Protein AF-A0A7J0GCX0-F1 (afdb_monomer)

Foldseek 3Di:
DDPPPDDQWDWDADPPRFIWIWGDAQQWIWIATLQQSFTAFTAANVRDTFKDFDPPFDPDPQDAGRIGWGKQPQEDAPPDDADHSHRSSRDGWDFDPPDPDDPDDAPAPGKTKTWDWDDPVNCVVPVFTKIKIWMWTQHNNSDTDIDIDMGGDDPVPDDDHGAIDTPHGTDDPDLQPDKDQDPDDDDPHPPDDPDPDDDDDDDGTDGDDDDPDDPDDDDDD

Organism: NCBI:txid165716

Sequence (221 aa):
MSNSERVHVELCKGASGLDKVVLRDRGSSAEVYLYGGHVTSWKNEHGEELLFVSSKAIFKPPKAIRGGIPICFPQFSNHGPLEPHGFARNRFWSIDIDPPPFPTQSSSKAFIDLILKPSEEDLKIWPHSFEFRLRVTLGPGGDLMLTSRIRNTNTDGKVFTFTFAYHTYFSVSDIRLIVMVCPLIFLNYEVNFLFPSLSKCHQGYVGFRNGLDDLGKDSSR

Solvent-accessible surface area (backbone atoms only — not comparable to full-atom values): 13402 Å² total; per-residue (Å²): 132,85,80,73,78,79,75,21,60,44,81,46,72,46,65,85,69,40,53,25,37,40,31,34,40,89,63,12,37,34,34,35,28,32,58,16,64,21,35,53,41,38,22,36,62,86,65,51,66,48,32,30,53,50,94,84,44,50,65,47,85,73,51,55,59,49,42,7,32,35,37,20,26,58,27,44,55,72,82,54,94,55,62,68,24,33,51,47,28,51,34,73,34,42,75,44,90,80,66,76,84,64,96,67,83,68,89,56,76,13,56,49,44,33,34,38,63,67,49,78,70,44,40,74,79,47,80,61,47,42,38,41,36,38,36,45,34,44,34,83,87,46,48,78,46,78,51,78,47,77,42,85,58,40,90,85,68,66,84,84,88,72,40,72,43,76,59,65,30,68,45,70,96,53,68,70,76,46,73,58,82,74,84,86,70,96,60,104,63,88,79,79,74,96,63,98,77,76,77,88,74,84,78,87,67,56,74,52,84,79,86,90,77,81,85,84,75,87,83,91,130

InterPro domains:
  IPR008183 Aldose 1-/Glucose-6-phosphate 1-epimerase [PF01263] (20-175)
  IPR011013 Galactose mutarotase-like domain superfamily [SSF74650] (16-178)
  IPR014718 Glycoside hydrolase-type carbohydrate-binding [G3DSA:2.70.98.10] (2-197)

pLDDT: mean 78.58, std 25.65, range [23.28, 98.69]

Mean predicted aligned error: 10.73 Å

Radius of gyration: 19.14 Å; Cα contacts (8 Å, |Δi|>4): 416; chains: 1; bounding box: 49×46×76 Å

Structure (mmCIF, N/CA/C/O backbone):
data_AF-A0A7J0GCX0-F1
#
_entry.id   AF-A0A7J0GCX0-F1
#
loop_
_atom_site.group_PDB
_atom_site.id
_atom_site.type_symbol
_atom_site.label_atom_id
_atom_site.label_alt_id
_atom_site.label_comp_id
_atom_site.label_asym_id
_atom_site.label_entity_id
_atom_site.label_seq_id
_atom_site.pdbx_PDB_ins_code
_atom_site.Cartn_x
_atom_site.Cartn_y
_atom_site.Cartn_z
_atom_site.occupancy
_atom_site.B_iso_or_equiv
_atom_site.auth_seq_id
_atom_site.auth_comp_id
_atom_site.auth_asym_id
_atom_site.auth_atom_id
_atom_site.pdbx_PDB_model_num
ATOM 1 N N . MET A 1 1 ? -7.024 -3.598 38.786 1.00 36.34 1 MET A N 1
ATOM 2 C CA . MET A 1 1 ? -7.528 -3.393 37.411 1.00 36.34 1 MET A CA 1
ATOM 3 C C . MET A 1 1 ? -6.457 -3.905 36.468 1.00 36.34 1 MET A C 1
ATOM 5 O O . MET A 1 1 ? -5.359 -3.367 36.493 1.00 36.34 1 MET A O 1
ATOM 9 N N . SER A 1 2 ? -6.702 -5.009 35.758 1.00 41.41 2 SER A N 1
ATOM 10 C CA . SER A 1 2 ? -5.716 -5.574 34.832 1.00 41.41 2 SER A CA 1
ATOM 11 C C . SER A 1 2 ? -5.476 -4.577 33.703 1.00 41.41 2 SER A C 1
ATOM 13 O O . SER A 1 2 ? -6.408 -4.236 32.974 1.00 41.41 2 SER A O 1
ATOM 15 N N . ASN A 1 3 ? -4.243 -4.099 33.580 1.00 42.53 3 ASN A N 1
ATOM 16 C CA . ASN A 1 3 ? -3.802 -3.296 32.452 1.00 42.53 3 ASN A CA 1
ATOM 17 C C . ASN A 1 3 ? -3.779 -4.220 31.223 1.00 42.53 3 ASN A C 1
ATOM 19 O O . ASN A 1 3 ? -2.777 -4.875 30.960 1.00 42.53 3 ASN A O 1
ATOM 23 N N . SER A 1 4 ? -4.924 -4.380 30.553 1.00 53.59 4 SER A N 1
ATOM 24 C CA . SER A 1 4 ? -4.984 -5.073 29.266 1.00 53.59 4 SER A CA 1
ATOM 25 C C . SER A 1 4 ? -4.146 -4.248 28.299 1.00 53.59 4 SER A C 1
ATOM 27 O O . SER A 1 4 ? -4.499 -3.117 27.962 1.00 53.59 4 SER A O 1
ATOM 29 N N . GLU A 1 5 ? -2.980 -4.779 27.950 1.00 63.47 5 GLU A N 1
ATOM 30 C CA . GLU A 1 5 ? -2.058 -4.157 27.014 1.00 63.47 5 GLU A CA 1
ATOM 31 C C . GLU A 1 5 ? -2.794 -3.965 25.682 1.00 63.47 5 GLU A C 1
ATOM 33 O O . GLU A 1 5 ? -3.245 -4.925 25.054 1.00 63.47 5 GLU A O 1
ATOM 38 N N . ARG A 1 6 ? -3.030 -2.706 25.294 1.00 74.50 6 ARG A N 1
ATOM 39 C CA . ARG A 1 6 ? -3.751 -2.401 24.055 1.00 74.50 6 ARG A CA 1
ATOM 40 C C . ARG A 1 6 ? -2.873 -2.787 22.871 1.00 74.50 6 ARG A C 1
ATOM 42 O O . ARG A 1 6 ? -1.825 -2.187 22.646 1.00 74.50 6 ARG A O 1
ATOM 49 N N . VAL A 1 7 ? -3.337 -3.761 22.096 1.00 87.62 7 VAL A N 1
ATOM 50 C CA . VAL A 1 7 ? -2.698 -4.165 20.843 1.00 87.62 7 VAL A CA 1
ATOM 51 C C . VAL A 1 7 ? -2.963 -3.087 19.789 1.00 87.62 7 VAL A C 1
ATOM 53 O O . VAL A 1 7 ? -4.073 -2.964 19.273 1.00 87.62 7 VAL A O 1
ATOM 56 N N . HIS A 1 8 ? -1.942 -2.281 19.498 1.00 93.50 8 HIS A N 1
ATOM 57 C CA . HIS A 1 8 ? -2.010 -1.202 18.506 1.00 93.50 8 HIS A CA 1
ATOM 58 C C . HIS A 1 8 ? -1.868 -1.692 17.061 1.00 93.50 8 HIS A C 1
ATOM 60 O O . HIS A 1 8 ? -2.365 -1.044 16.142 1.00 93.50 8 HIS A O 1
ATOM 66 N N . VAL A 1 9 ? -1.184 -2.821 16.867 1.00 96.88 9 VAL A N 1
ATOM 67 C CA . VAL A 1 9 ? -0.869 -3.404 15.560 1.00 96.88 9 VAL A CA 1
ATOM 68 C C . VAL A 1 9 ? -1.125 -4.902 15.641 1.00 96.88 9 VAL A C 1
ATOM 70 O O . VAL A 1 9 ? -0.560 -5.584 16.491 1.00 96.88 9 VAL A O 1
ATOM 73 N N . GLU A 1 10 ? -1.981 -5.414 14.766 1.00 97.38 10 GLU A N 1
ATOM 74 C CA . GLU A 1 10 ? -2.352 -6.828 14.724 1.00 97.38 10 GLU A CA 1
ATOM 75 C C . GLU A 1 10 ? -2.210 -7.360 13.296 1.00 97.38 10 GLU A C 1
ATOM 77 O O . GLU A 1 10 ? -2.839 -6.833 12.381 1.00 97.38 10 GLU A O 1
ATOM 82 N N . LEU A 1 11 ? -1.413 -8.412 13.098 1.00 97.62 11 LEU A N 1
ATOM 83 C CA . LEU A 1 11 ? -1.347 -9.144 11.831 1.00 97.62 11 LEU A CA 1
ATOM 84 C C . LEU A 1 11 ? -2.374 -10.280 11.849 1.00 97.62 11 LEU A C 1
ATOM 86 O O . LEU A 1 11 ? -2.341 -11.132 12.736 1.00 97.62 11 LEU A O 1
ATOM 90 N N . CYS A 1 12 ? -3.267 -10.319 10.864 1.00 97.56 12 CYS A N 1
ATOM 91 C CA . CYS A 1 12 ? -4.298 -11.348 10.765 1.00 97.56 12 CYS A CA 1
ATOM 92 C C . CYS A 1 12 ? -4.679 -11.652 9.307 1.00 97.56 12 CYS A C 1
ATOM 94 O O . CYS A 1 12 ? -4.224 -11.007 8.359 1.00 97.56 12 CYS A O 1
ATOM 96 N N . LYS A 1 13 ? -5.525 -12.671 9.112 1.00 97.38 13 LYS A N 1
ATOM 97 C CA . LYS A 1 13 ? -6.069 -13.018 7.794 1.00 97.38 13 LYS A CA 1
ATOM 98 C C . LYS A 1 13 ? -7.325 -12.198 7.502 1.00 97.38 13 LYS A C 1
ATOM 100 O O . LYS A 1 13 ? -8.250 -12.137 8.308 1.00 97.38 13 LYS A O 1
ATOM 105 N N . GLY A 1 14 ? -7.346 -11.567 6.336 1.00 94.12 14 GLY A N 1
ATOM 106 C CA . GLY A 1 14 ? -8.476 -10.829 5.791 1.00 94.12 14 GLY A CA 1
ATOM 107 C C . GLY A 1 14 ? -9.307 -11.646 4.804 1.00 94.12 14 GLY A C 1
ATOM 108 O O . GLY A 1 14 ? -9.309 -12.881 4.800 1.00 94.12 14 GLY A O 1
ATOM 109 N N . ALA A 1 15 ? -10.016 -10.931 3.931 1.00 92.19 15 ALA A N 1
ATOM 110 C CA . ALA A 1 15 ? -10.833 -11.530 2.886 1.00 92.19 15 ALA A CA 1
ATOM 111 C C . ALA A 1 15 ? -9.995 -12.444 1.975 1.00 92.19 15 ALA A C 1
ATOM 113 O O . ALA A 1 15 ? -8.864 -12.124 1.606 1.00 92.19 15 ALA A O 1
ATOM 114 N N . SER A 1 16 ? -10.566 -13.596 1.614 1.00 92.62 16 SER A N 1
ATOM 115 C CA . SER A 1 16 ? -9.914 -14.642 0.806 1.00 92.62 16 SER A CA 1
ATOM 116 C C . SER A 1 16 ? -8.570 -15.150 1.360 1.00 92.62 16 SER A C 1
ATOM 118 O O . SER A 1 16 ? -7.759 -15.675 0.601 1.00 92.62 16 SER A O 1
ATOM 120 N N . GLY A 1 17 ? -8.314 -14.995 2.665 1.00 95.56 17 GLY A N 1
ATOM 121 C CA . GLY A 1 17 ? -7.092 -15.482 3.313 1.00 95.56 17 GLY A CA 1
ATOM 122 C C . GLY A 1 17 ? -5.839 -14.641 3.047 1.00 95.56 17 GLY A C 1
ATOM 123 O O . GLY A 1 17 ? -4.735 -15.091 3.359 1.00 95.56 17 GLY A O 1
ATOM 124 N N . LEU A 1 18 ? -5.983 -13.436 2.485 1.00 97.12 18 LEU A N 1
ATOM 125 C CA . LEU A 1 18 ? -4.863 -12.507 2.325 1.00 97.12 18 LEU A CA 1
ATOM 126 C C . LEU A 1 18 ? -4.415 -11.951 3.678 1.00 97.12 18 LEU A C 1
ATOM 128 O O . LEU A 1 18 ? -5.244 -11.662 4.537 1.00 97.12 18 LEU A O 1
ATOM 132 N N . ASP A 1 19 ? -3.109 -11.771 3.851 1.00 98.19 19 ASP A N 1
ATOM 133 C CA . ASP A 1 19 ? -2.559 -11.134 5.046 1.00 98.19 19 ASP A CA 1
ATOM 134 C C . ASP A 1 19 ? -2.891 -9.642 5.084 1.00 98.19 19 ASP A C 1
ATOM 136 O O . ASP A 1 19 ? -2.708 -8.913 4.098 1.00 98.19 19 ASP A O 1
ATOM 140 N N . LYS A 1 20 ? -3.362 -9.193 6.247 1.00 98.25 20 LYS A N 1
ATOM 141 C CA . LYS A 1 20 ? -3.619 -7.788 6.542 1.00 98.25 20 LYS A CA 1
ATOM 142 C C . LYS A 1 20 ? -3.125 -7.419 7.932 1.00 98.25 20 LYS A C 1
ATOM 144 O O . LYS A 1 20 ? -3.101 -8.242 8.843 1.00 98.25 20 LYS A O 1
ATOM 149 N N . VAL A 1 21 ? -2.789 -6.152 8.092 1.00 98.44 21 VAL A N 1
ATOM 150 C CA . VAL A 1 21 ? -2.487 -5.526 9.371 1.00 98.44 21 VAL A CA 1
ATOM 151 C C . VAL A 1 21 ? -3.660 -4.640 9.762 1.00 98.44 21 VAL A C 1
ATOM 153 O O . VAL A 1 21 ? -4.153 -3.859 8.947 1.00 98.44 21 VAL A O 1
ATOM 156 N N . VAL A 1 22 ? -4.106 -4.755 11.008 1.00 98.38 22 VAL A N 1
ATOM 157 C CA . VAL A 1 22 ? -5.097 -3.864 11.605 1.00 98.38 22 VAL A CA 1
ATOM 158 C C . VAL A 1 22 ? -4.393 -2.948 12.597 1.00 98.38 22 VAL A C 1
ATOM 160 O O . VAL A 1 22 ? -3.799 -3.408 13.573 1.00 98.38 22 VAL A O 1
ATOM 163 N N . LEU A 1 23 ? -4.466 -1.647 12.333 1.00 97.88 23 LEU A N 1
ATOM 164 C CA . LEU A 1 23 ? -3.989 -0.592 13.218 1.00 97.88 23 LEU A CA 1
ATOM 165 C C . LEU A 1 23 ? -5.148 -0.122 14.092 1.00 97.88 23 LEU A C 1
ATOM 167 O O . LEU A 1 23 ? -6.257 0.064 13.587 1.00 97.88 23 LEU A O 1
ATOM 171 N N . ARG A 1 24 ? -4.908 0.078 15.389 1.00 97.00 24 ARG A N 1
ATOM 172 C CA . ARG A 1 24 ? -5.910 0.597 16.328 1.00 97.00 24 ARG A CA 1
ATOM 173 C C . ARG A 1 24 ? -5.304 1.625 17.262 1.00 97.00 24 ARG A C 1
ATOM 175 O O . ARG A 1 24 ? -4.279 1.379 17.901 1.00 97.00 24 ARG A O 1
ATOM 182 N N . ASP A 1 25 ? -5.996 2.746 17.402 1.00 93.50 25 ASP A N 1
ATOM 183 C CA . ASP A 1 25 ? -5.713 3.692 18.469 1.00 93.50 25 ASP A CA 1
ATOM 184 C C . ASP A 1 25 ? -6.973 4.443 18.892 1.00 93.50 25 ASP A C 1
ATOM 186 O O . ASP A 1 25 ? -7.761 4.873 18.056 1.00 93.50 25 ASP A O 1
ATOM 190 N N . ARG A 1 26 ? -7.174 4.561 20.210 1.00 89.06 26 ARG A N 1
ATOM 191 C CA . ARG A 1 26 ? -8.265 5.330 20.850 1.00 89.06 26 ARG A CA 1
ATOM 192 C C . ARG A 1 26 ? -9.654 5.194 20.190 1.00 89.06 26 ARG A C 1
ATOM 194 O O . ARG A 1 26 ? -10.403 6.154 20.125 1.00 89.06 26 ARG A O 1
ATOM 201 N N . GLY A 1 27 ? -10.013 3.990 19.738 1.00 90.94 27 GLY A N 1
ATOM 202 C CA . GLY A 1 27 ? -11.312 3.697 19.110 1.00 90.94 27 GLY A CA 1
ATOM 203 C C . GLY A 1 27 ? -11.327 3.825 17.584 1.00 90.94 27 GLY A C 1
ATOM 204 O O . GLY A 1 27 ? -12.162 3.197 16.942 1.00 90.94 27 GLY A O 1
ATOM 205 N N . SER A 1 28 ? -10.368 4.541 16.996 1.00 95.19 28 SER A N 1
ATOM 206 C CA . SER A 1 28 ? -10.149 4.558 15.549 1.00 95.19 28 S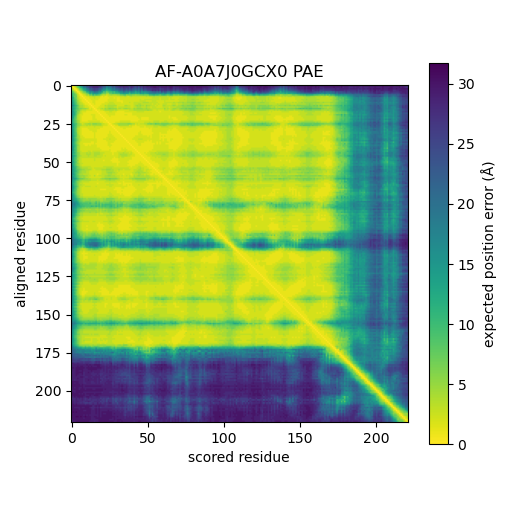ER A CA 1
ATOM 207 C C . SER A 1 28 ? -9.423 3.292 15.090 1.00 95.19 28 SER A C 1
ATOM 209 O O . SER A 1 28 ? -8.692 2.650 15.857 1.00 95.19 28 SER A O 1
ATOM 211 N N . SER A 1 29 ? -9.597 2.925 13.820 1.00 97.81 29 SER A N 1
ATOM 212 C CA . SER A 1 29 ? -8.907 1.770 13.234 1.00 97.81 29 SER A CA 1
ATOM 213 C C . SER A 1 29 ? -8.607 1.937 11.750 1.00 97.81 29 SER A C 1
ATOM 215 O O . SER A 1 29 ? -9.275 2.701 11.060 1.00 97.81 29 SER A O 1
ATOM 217 N N . ALA A 1 30 ? -7.608 1.212 11.250 1.00 98.12 30 ALA A N 1
ATOM 218 C CA . ALA A 1 30 ? -7.327 1.113 9.823 1.00 98.12 30 ALA A CA 1
ATOM 219 C C . ALA A 1 30 ? -6.921 -0.313 9.438 1.00 98.12 30 ALA A C 1
ATOM 221 O O . ALA A 1 30 ? -6.245 -0.996 10.207 1.00 98.12 30 ALA A O 1
ATOM 222 N N . GLU A 1 31 ? -7.305 -0.756 8.241 1.00 98.56 31 GLU A N 1
ATOM 223 C CA . GLU A 1 31 ? -6.922 -2.062 7.695 1.00 98.56 31 GLU A CA 1
ATOM 224 C C . GLU A 1 31 ? -6.011 -1.907 6.478 1.00 98.56 31 GLU A C 1
ATOM 226 O O . GLU A 1 31 ? -6.396 -1.294 5.478 1.00 98.56 31 GLU A O 1
ATOM 231 N N . VAL A 1 32 ? -4.829 -2.521 6.537 1.00 98.69 32 VAL A N 1
ATOM 232 C CA . VAL A 1 32 ? -3.799 -2.469 5.494 1.00 98.69 32 VAL A CA 1
ATOM 233 C C . VAL A 1 32 ? -3.498 -3.881 5.003 1.00 98.69 32 VAL A C 1
ATOM 235 O O . VAL A 1 32 ? -2.950 -4.693 5.742 1.00 98.69 32 VAL A O 1
ATOM 238 N N . TYR A 1 33 ? -3.837 -4.199 3.757 1.00 98.62 33 TYR A N 1
ATOM 239 C CA . TYR A 1 33 ? -3.473 -5.479 3.149 1.00 98.62 33 TYR A CA 1
ATOM 240 C C . TYR A 1 33 ? -2.017 -5.453 2.684 1.00 98.62 33 TYR A C 1
ATOM 242 O O . TYR A 1 33 ? -1.577 -4.498 2.042 1.00 98.62 33 TYR A O 1
ATOM 250 N N . LEU A 1 34 ? -1.279 -6.539 2.946 1.00 98.50 34 LEU A N 1
ATOM 251 C CA . LEU A 1 34 ? 0.076 -6.701 2.405 1.00 98.50 34 LEU A CA 1
ATOM 252 C C . LEU A 1 34 ? 0.044 -6.819 0.877 1.00 98.50 34 LEU A C 1
ATOM 254 O O . LEU A 1 34 ? 0.956 -6.377 0.183 1.00 98.50 34 LEU A O 1
ATOM 258 N N . TYR A 1 35 ? -1.042 -7.363 0.328 1.00 98.56 35 TYR A N 1
ATOM 259 C CA . TYR A 1 35 ? -1.302 -7.282 -1.101 1.00 98.56 35 TYR A CA 1
ATOM 260 C C . TYR A 1 35 ? -1.599 -5.833 -1.510 1.00 98.56 35 TYR A C 1
ATOM 262 O O . TYR A 1 35 ? -2.575 -5.235 -1.062 1.00 98.56 35 TYR A O 1
ATOM 270 N N . GLY A 1 36 ? -0.737 -5.281 -2.356 1.00 97.94 36 GLY A N 1
ATOM 271 C CA . GLY A 1 36 ? -0.800 -3.921 -2.873 1.00 97.94 36 GLY A CA 1
ATOM 272 C C . GLY A 1 36 ? -0.346 -2.829 -1.903 1.00 97.94 36 GLY A C 1
ATOM 273 O O . GLY A 1 36 ? -0.395 -1.665 -2.293 1.00 97.94 36 GLY A O 1
ATOM 274 N N . GLY A 1 37 ? 0.061 -3.170 -0.669 1.00 97.94 37 GLY A N 1
ATOM 275 C CA . GLY A 1 37 ? 0.279 -2.177 0.393 1.00 97.94 37 GLY A CA 1
ATOM 276 C C . GLY A 1 37 ? -0.991 -1.358 0.647 1.00 97.94 37 GLY A C 1
ATOM 277 O O . GLY A 1 37 ? -0.944 -0.141 0.812 1.00 97.94 37 GLY A O 1
ATOM 278 N N . HIS A 1 38 ? -2.145 -2.020 0.544 1.00 98.44 38 HIS A N 1
ATOM 279 C CA . HIS A 1 38 ? -3.414 -1.395 0.190 1.00 98.44 38 HIS A CA 1
ATOM 280 C C . HIS A 1 38 ? -4.248 -1.119 1.438 1.00 98.44 38 HIS A C 1
ATOM 282 O O . HIS A 1 38 ? -4.706 -2.048 2.106 1.00 98.44 38 HIS A O 1
ATOM 288 N N . VAL A 1 39 ? -4.504 0.156 1.738 1.00 98.44 39 VAL A N 1
ATOM 289 C CA . VAL A 1 39 ? -5.415 0.528 2.831 1.00 98.44 39 VAL A CA 1
ATOM 290 C C . VAL A 1 39 ? -6.857 0.365 2.366 1.00 98.44 39 VAL A C 1
ATOM 292 O O . VAL A 1 39 ? -7.260 0.964 1.373 1.00 98.44 39 VAL A O 1
ATOM 295 N N . THR A 1 40 ? -7.639 -0.455 3.060 1.00 98.12 40 THR A N 1
ATOM 296 C CA . THR A 1 40 ? -9.005 -0.828 2.640 1.00 98.12 40 THR A CA 1
ATOM 297 C C . THR A 1 40 ? -10.091 -0.396 3.617 1.00 98.12 40 THR A C 1
ATOM 299 O O . THR A 1 40 ? -11.259 -0.404 3.255 1.00 98.12 40 THR A O 1
ATOM 302 N N . SER A 1 41 ? -9.728 0.007 4.829 1.00 98.00 41 SER A N 1
ATOM 303 C CA . SER A 1 41 ? -10.667 0.547 5.811 1.00 98.00 41 SER A CA 1
ATOM 304 C C . SER A 1 41 ? -9.948 1.589 6.649 1.00 98.00 41 SER A C 1
ATOM 306 O O . SER A 1 41 ? -8.765 1.421 6.962 1.00 98.00 41 SER A O 1
ATOM 308 N N . TRP A 1 42 ? -10.658 2.658 6.986 1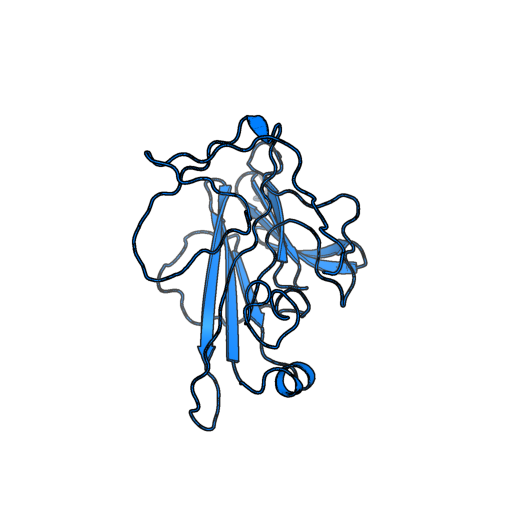.00 97.62 42 TRP A N 1
ATOM 309 C CA . TRP A 1 42 ? -10.253 3.665 7.953 1.00 97.62 42 TRP A CA 1
ATOM 310 C C . TRP A 1 42 ? -11.499 4.153 8.681 1.00 97.62 42 TRP A C 1
ATOM 312 O O . TRP A 1 42 ? -12.371 4.787 8.092 1.00 97.62 42 TRP A O 1
ATOM 322 N N . LYS A 1 43 ? -11.582 3.842 9.971 1.00 95.25 43 LYS A N 1
ATOM 323 C CA . LYS A 1 43 ? -12.716 4.186 10.821 1.00 95.25 43 LYS A CA 1
ATOM 324 C C . LYS A 1 43 ? -12.312 5.177 11.891 1.00 95.25 43 LYS A C 1
ATOM 326 O O . LYS A 1 43 ? -11.262 5.004 12.517 1.00 95.25 43 LYS A O 1
ATOM 331 N N . ASN A 1 44 ? -13.170 6.164 12.121 1.00 93.12 44 ASN A N 1
ATOM 332 C CA . ASN A 1 44 ? -13.033 7.086 13.244 1.00 93.12 44 ASN A CA 1
ATOM 333 C C . ASN A 1 44 ? -13.427 6.417 14.576 1.00 93.12 44 ASN A C 1
ATOM 335 O O . ASN A 1 44 ? -13.817 5.248 14.620 1.00 93.12 44 ASN A O 1
ATOM 339 N N . GLU A 1 45 ? -13.350 7.171 15.672 1.00 93.38 45 GLU A N 1
ATOM 340 C CA . GLU A 1 45 ? -13.685 6.695 17.020 1.00 93.38 45 GLU A CA 1
ATOM 341 C C . GLU A 1 45 ? -15.162 6.314 17.218 1.00 93.38 45 GLU A C 1
ATOM 343 O O . GLU A 1 45 ? -15.486 5.571 18.145 1.00 93.38 45 GLU A O 1
ATOM 348 N N . HIS A 1 46 ? -16.052 6.766 16.331 1.00 93.31 46 HIS A N 1
ATOM 349 C CA . HIS A 1 46 ? -17.468 6.391 16.311 1.00 93.31 46 HIS A CA 1
ATOM 350 C C . HIS A 1 46 ? -17.736 5.129 15.472 1.00 93.31 46 HIS A C 1
ATOM 352 O O . HIS A 1 46 ? -18.868 4.650 15.419 1.00 93.31 46 HIS A O 1
ATOM 358 N N . GLY A 1 47 ? -16.705 4.563 14.834 1.00 92.00 47 GLY A N 1
ATOM 359 C CA . GLY A 1 47 ? -16.811 3.386 13.973 1.00 92.00 47 GLY A CA 1
ATOM 360 C C . GLY A 1 47 ? -17.311 3.684 12.557 1.00 92.00 47 GLY A C 1
ATOM 361 O O . GLY A 1 47 ? -17.581 2.743 11.806 1.00 92.00 47 GLY A O 1
ATOM 362 N N . GLU A 1 48 ? -17.423 4.958 12.180 1.00 92.00 48 GLU A N 1
ATOM 363 C CA . GLU A 1 48 ? -17.846 5.376 10.845 1.00 92.00 48 GLU A CA 1
ATOM 364 C C . GLU A 1 48 ? -16.722 5.132 9.837 1.00 92.00 48 GLU A C 1
ATOM 366 O O . GLU A 1 48 ? -15.571 5.498 10.073 1.00 92.00 48 GLU A O 1
ATOM 371 N N . GLU A 1 49 ? -17.053 4.502 8.710 1.00 93.75 49 GLU A N 1
ATOM 372 C CA . GLU A 1 49 ? -16.097 4.194 7.648 1.00 93.75 49 GLU A CA 1
ATOM 373 C C . GLU A 1 49 ? -15.855 5.415 6.752 1.00 93.75 49 GLU A C 1
ATOM 375 O O . GLU A 1 49 ? -16.788 5.957 6.153 1.00 93.75 49 GLU A O 1
ATOM 380 N N . LEU A 1 50 ? -14.586 5.807 6.632 1.00 91.50 50 LEU A N 1
ATOM 381 C CA . LEU A 1 50 ? -14.133 6.978 5.881 1.00 91.50 50 LEU A CA 1
ATOM 382 C C . LEU A 1 50 ? -13.643 6.619 4.473 1.00 91.50 50 LEU A C 1
ATOM 384 O O . LEU A 1 50 ? -13.520 7.504 3.623 1.00 91.50 50 LEU A O 1
ATOM 388 N N . LEU A 1 51 ? -13.392 5.336 4.189 1.00 89.44 51 LEU A N 1
ATOM 389 C CA . LEU A 1 51 ? -12.988 4.858 2.867 1.00 89.44 51 LEU A CA 1
ATOM 390 C C . LEU A 1 51 ? -14.089 4.042 2.191 1.00 89.44 51 LEU A C 1
ATOM 392 O O . LEU A 1 51 ? -14.740 3.189 2.784 1.00 89.44 51 LEU A O 1
ATOM 396 N N . PHE A 1 52 ? -14.260 4.250 0.892 1.00 92.25 52 PHE A N 1
ATOM 397 C CA . PHE A 1 52 ? -15.148 3.431 0.085 1.00 92.25 52 PHE A CA 1
ATOM 398 C C . PHE A 1 52 ? -14.392 2.225 -0.478 1.00 92.25 52 PHE A C 1
ATOM 400 O O . PHE A 1 52 ? -13.473 2.375 -1.285 1.00 92.25 52 PHE A O 1
ATOM 407 N N . VAL A 1 53 ? -14.828 1.017 -0.122 1.00 91.38 53 VAL A N 1
ATOM 408 C CA . VAL A 1 53 ? -14.464 -0.226 -0.816 1.00 91.38 53 VAL A CA 1
ATOM 409 C C . VAL A 1 53 ? -15.700 -0.818 -1.465 1.00 91.38 53 VAL A C 1
ATOM 411 O O . VAL A 1 53 ? -16.759 -0.937 -0.854 1.00 91.38 53 VAL A O 1
ATOM 414 N N . SER A 1 54 ? -15.575 -1.194 -2.735 1.00 92.62 54 SER A N 1
ATOM 415 C CA . SER A 1 54 ? -16.724 -1.678 -3.484 1.00 92.62 54 SER A CA 1
ATOM 416 C C . SER A 1 54 ? -17.191 -3.046 -2.982 1.00 92.62 54 SER A C 1
ATOM 418 O O . SER A 1 54 ? -16.388 -3.957 -2.808 1.00 92.62 54 SER A O 1
ATOM 420 N N . SER A 1 55 ? -18.505 -3.249 -2.877 1.00 90.94 55 SER A N 1
ATOM 421 C CA . SER A 1 55 ? -19.095 -4.537 -2.472 1.00 90.94 55 SER A CA 1
ATOM 422 C C . SER A 1 55 ? -18.775 -5.705 -3.415 1.00 90.94 55 SER A C 1
ATOM 424 O O . SER A 1 55 ? -18.828 -6.857 -3.002 1.00 90.94 55 SER A O 1
ATOM 426 N N . LYS A 1 56 ? -18.402 -5.427 -4.675 1.00 91.62 56 LYS A N 1
ATOM 427 C CA . LYS A 1 56 ? -17.907 -6.438 -5.635 1.00 91.62 56 LYS A CA 1
ATOM 428 C C . LYS A 1 56 ? -16.379 -6.409 -5.792 1.00 91.62 56 LYS A C 1
ATOM 430 O O . LYS A 1 56 ? -15.879 -6.732 -6.872 1.00 91.62 56 LYS A O 1
ATOM 435 N N . ALA A 1 57 ? -15.643 -5.893 -4.806 1.00 92.31 57 ALA A N 1
ATOM 436 C CA . ALA A 1 57 ? -14.186 -5.937 -4.808 1.00 92.31 57 ALA A CA 1
ATOM 437 C C . ALA A 1 57 ? -13.710 -7.391 -4.685 1.00 92.31 57 ALA A C 1
ATOM 439 O O . ALA A 1 57 ? -14.248 -8.176 -3.908 1.00 92.31 57 ALA A O 1
ATOM 440 N N . ILE A 1 58 ? -12.696 -7.749 -5.471 1.00 92.62 58 ILE A N 1
ATOM 441 C CA . ILE A 1 58 ? -12.098 -9.084 -5.452 1.00 92.62 58 ILE A CA 1
ATOM 442 C C . ILE A 1 58 ? -10.784 -8.987 -4.684 1.00 92.62 58 ILE A C 1
ATOM 444 O O . ILE A 1 58 ? -9.838 -8.358 -5.145 1.00 92.62 58 ILE A O 1
ATOM 448 N N . PHE A 1 59 ? -10.720 -9.641 -3.528 1.00 95.62 59 PHE A N 1
ATOM 449 C CA . PHE A 1 59 ? -9.519 -9.726 -2.696 1.00 95.62 59 PHE A CA 1
ATOM 450 C C . PHE A 1 59 ? -8.676 -10.930 -3.117 1.00 95.62 59 PHE A C 1
ATOM 452 O O . PHE A 1 59 ? -8.481 -11.862 -2.345 1.00 95.62 59 PHE A O 1
ATOM 459 N N . LYS A 1 60 ? -8.255 -10.971 -4.384 1.00 93.56 60 LYS A N 1
ATOM 460 C CA . LYS A 1 60 ? -7.509 -12.109 -4.928 1.00 93.56 60 LYS A CA 1
ATOM 461 C C . LYS A 1 60 ? -6.507 -11.654 -5.995 1.00 93.56 60 LYS A C 1
ATOM 463 O O . LYS A 1 60 ? -6.930 -11.081 -7.005 1.00 93.56 60 LYS A O 1
ATOM 468 N N . PRO A 1 61 ? -5.210 -11.973 -5.833 1.00 94.25 61 PRO A N 1
ATOM 469 C CA . PRO A 1 61 ? -4.219 -11.767 -6.877 1.00 94.25 61 PRO A CA 1
ATOM 470 C C . PRO A 1 61 ? -4.600 -12.482 -8.187 1.00 94.25 61 PRO A C 1
ATOM 472 O O . PRO A 1 61 ? -5.249 -13.531 -8.153 1.00 94.25 61 PRO A O 1
ATOM 475 N N . PRO A 1 62 ? -4.195 -11.948 -9.351 1.00 93.38 62 PRO A N 1
ATOM 476 C CA . PRO A 1 62 ? -3.352 -10.762 -9.530 1.00 93.38 62 PRO A CA 1
ATOM 477 C C . PRO A 1 62 ? -4.145 -9.448 -9.671 1.00 93.38 62 PRO A C 1
ATOM 479 O O . PRO A 1 62 ? -3.566 -8.431 -10.053 1.00 93.38 62 PRO A O 1
ATOM 482 N N . LYS A 1 63 ? -5.460 -9.437 -9.410 1.00 92.81 63 LYS A N 1
ATOM 483 C CA . LYS A 1 63 ? -6.306 -8.250 -9.612 1.00 92.81 63 LYS A CA 1
ATOM 484 C C . LYS A 1 63 ? -6.210 -7.287 -8.429 1.00 92.81 63 LYS A C 1
ATOM 486 O O . LYS A 1 63 ? -6.348 -7.707 -7.287 1.00 92.81 63 LYS A O 1
ATOM 491 N N . ALA A 1 64 ? -6.057 -5.995 -8.722 1.00 94.81 64 ALA A N 1
ATOM 492 C CA . ALA A 1 64 ? -6.064 -4.943 -7.709 1.00 94.81 64 ALA A CA 1
ATOM 493 C C . ALA A 1 64 ? -7.429 -4.851 -7.003 1.00 94.81 64 ALA A C 1
ATOM 495 O O . ALA A 1 64 ? -8.480 -5.057 -7.620 1.00 94.81 64 ALA A O 1
ATOM 496 N N . ILE A 1 65 ? -7.411 -4.497 -5.717 1.00 96.44 65 ILE A N 1
ATOM 497 C CA . ILE A 1 65 ? -8.623 -4.312 -4.912 1.00 96.44 65 ILE A CA 1
ATOM 498 C C . ILE A 1 65 ? -9.326 -3.015 -5.350 1.00 96.44 65 ILE A C 1
ATOM 500 O O . ILE A 1 65 ? -8.685 -1.981 -5.543 1.00 96.44 65 ILE A O 1
ATOM 504 N N . ARG A 1 66 ? -10.655 -3.057 -5.529 1.00 94.88 66 ARG A N 1
ATOM 505 C CA . ARG A 1 66 ? -11.450 -1.895 -5.970 1.00 94.88 66 ARG A CA 1
ATOM 506 C C . ARG A 1 66 ? -11.946 -1.071 -4.777 1.00 94.88 66 ARG A C 1
ATOM 508 O O . ARG A 1 66 ? -12.901 -1.476 -4.111 1.00 94.88 66 ARG A O 1
ATOM 515 N N . GLY A 1 67 ? -11.346 0.101 -4.583 1.00 91.75 67 GLY A N 1
ATOM 516 C CA . GLY A 1 67 ? -11.652 1.049 -3.506 1.00 91.75 67 GLY A CA 1
ATOM 517 C C . GLY A 1 67 ? -10.501 1.193 -2.507 1.00 91.75 67 GLY A C 1
ATOM 518 O O . GLY A 1 67 ? -9.411 0.684 -2.758 1.00 91.75 67 GLY A O 1
ATOM 519 N N . GLY A 1 68 ? -10.721 1.875 -1.386 1.00 96.44 68 GLY A N 1
ATOM 520 C CA . GLY A 1 68 ? -9.686 2.155 -0.389 1.00 96.44 68 GLY A CA 1
ATOM 521 C C . GLY A 1 68 ? -8.625 3.119 -0.924 1.00 96.44 68 GLY A C 1
ATOM 522 O O . GLY A 1 68 ? -8.959 4.124 -1.545 1.00 96.44 68 GLY A O 1
ATOM 523 N N . ILE A 1 69 ? -7.345 2.804 -0.719 1.00 95.19 69 ILE A N 1
ATOM 524 C CA . ILE A 1 69 ? -6.202 3.596 -1.196 1.00 95.19 69 ILE A CA 1
ATOM 525 C C . ILE A 1 69 ? -5.261 2.709 -2.033 1.00 95.19 69 ILE A C 1
ATOM 527 O O . ILE A 1 69 ? -4.234 2.250 -1.531 1.00 95.19 69 ILE A O 1
ATOM 531 N N . PRO A 1 70 ? -5.584 2.437 -3.311 1.00 96.56 70 PRO A N 1
ATOM 532 C CA . PRO A 1 70 ? -4.657 1.796 -4.232 1.00 96.56 70 PRO A CA 1
ATOM 533 C C . PRO A 1 70 ? -3.442 2.689 -4.507 1.00 96.56 70 PRO A C 1
ATOM 535 O O . PRO A 1 70 ? -3.570 3.902 -4.699 1.00 96.56 70 PRO A O 1
ATOM 538 N N . ILE A 1 71 ? -2.273 2.063 -4.616 1.00 95.06 71 ILE A N 1
ATOM 539 C CA . ILE A 1 71 ? -1.017 2.731 -4.959 1.00 95.06 71 ILE A CA 1
ATOM 540 C C . ILE A 1 71 ? -0.748 2.604 -6.460 1.00 95.06 71 ILE A C 1
ATOM 542 O O . ILE A 1 71 ? -0.607 1.498 -6.986 1.00 95.06 71 ILE A O 1
ATOM 546 N N . CYS A 1 72 ? -0.650 3.742 -7.146 1.00 95.38 72 CYS A N 1
ATOM 547 C CA . CYS A 1 72 ? -0.228 3.804 -8.544 1.00 95.38 72 CYS A CA 1
ATOM 548 C C . CYS A 1 72 ? 1.286 4.003 -8.586 1.00 95.38 72 CYS A C 1
ATOM 550 O O . CYS A 1 72 ? 1.770 5.053 -8.168 1.00 95.38 72 CYS A O 1
ATOM 552 N N . PHE A 1 73 ? 2.028 2.998 -9.044 1.00 95.25 73 PHE A N 1
ATOM 553 C CA . PHE A 1 73 ? 3.480 3.062 -9.221 1.00 95.25 73 PHE A CA 1
ATOM 554 C C . PHE A 1 73 ? 3.935 1.916 -10.136 1.00 95.25 73 PHE A C 1
ATOM 556 O O . PHE A 1 73 ? 3.408 0.801 -10.017 1.00 95.25 73 PHE A O 1
ATOM 563 N N . PRO A 1 74 ? 4.908 2.145 -11.034 1.00 94.88 74 PRO A N 1
ATOM 564 C CA . PRO A 1 74 ? 5.645 3.394 -11.294 1.00 94.88 74 PRO A CA 1
ATOM 565 C C . PRO A 1 74 ? 4.969 4.299 -12.337 1.00 94.88 74 PRO A C 1
ATOM 567 O O . PRO A 1 74 ? 5.591 5.216 -12.875 1.00 94.88 74 PRO A O 1
ATOM 570 N N . GLN A 1 75 ? 3.703 4.026 -12.648 1.00 91.56 75 GLN A N 1
ATOM 571 C CA . GLN A 1 75 ? 2.925 4.757 -13.636 1.00 91.56 75 GLN A CA 1
ATOM 572 C C . GLN A 1 75 ? 1.578 5.167 -13.045 1.00 91.56 75 GLN A C 1
ATOM 574 O O . GLN A 1 75 ? 0.946 4.385 -12.341 1.00 91.56 75 GLN A O 1
ATOM 579 N N . PHE A 1 76 ? 1.114 6.372 -13.357 1.00 86.50 76 PHE A N 1
ATOM 580 C CA . PHE A 1 76 ? -0.255 6.811 -13.143 1.00 86.50 76 PHE A CA 1
ATOM 581 C C . PHE A 1 76 ? -1.020 6.793 -14.466 1.00 86.50 76 PHE A C 1
ATOM 583 O O . PHE A 1 76 ? -0.482 7.183 -15.503 1.00 86.50 76 PHE A O 1
ATOM 590 N N . SER A 1 77 ? -2.283 6.356 -14.425 1.00 87.50 77 SER A N 1
ATOM 591 C CA . SER A 1 77 ? -3.123 6.227 -15.618 1.00 87.50 77 SER A CA 1
ATOM 592 C C . SER A 1 77 ? -2.387 5.436 -16.718 1.00 87.50 77 SER A C 1
ATOM 594 O O . SER A 1 77 ? -1.645 4.492 -16.430 1.00 87.50 77 SER A O 1
ATOM 596 N N . ASN A 1 78 ? -2.562 5.830 -17.971 1.00 88.44 78 ASN A N 1
ATOM 597 C CA . ASN A 1 78 ? -1.886 5.328 -19.160 1.00 88.44 78 ASN A CA 1
ATOM 598 C C . ASN A 1 78 ? -0.710 6.224 -19.610 1.00 88.44 78 ASN A C 1
ATOM 600 O O . ASN A 1 78 ? -0.385 6.246 -20.793 1.00 88.44 7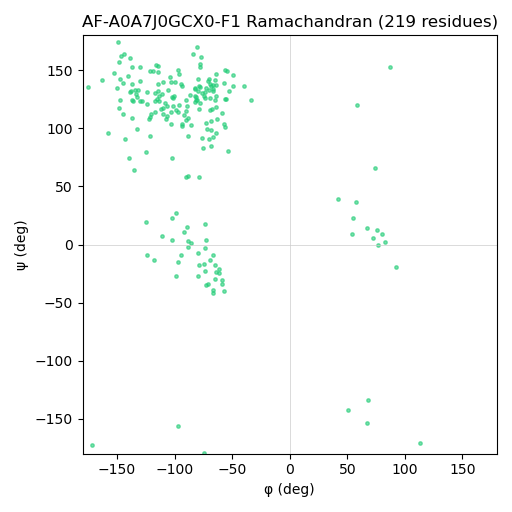8 ASN A O 1
ATOM 604 N N . HIS A 1 79 ? -0.064 6.969 -18.700 1.00 79.75 79 HIS A N 1
ATOM 605 C CA . HIS A 1 79 ? 1.021 7.913 -19.039 1.00 79.75 79 HIS A CA 1
ATOM 606 C C . HIS A 1 79 ? 2.363 7.245 -19.407 1.00 79.75 79 HIS A C 1
ATOM 608 O O . HIS A 1 79 ? 3.413 7.883 -19.375 1.00 79.75 79 HIS A O 1
ATOM 614 N N . GLY A 1 80 ? 2.362 5.958 -19.738 1.00 84.75 80 GLY A N 1
ATOM 615 C CA . GLY A 1 80 ? 3.561 5.230 -20.120 1.00 84.75 80 GLY A CA 1
ATOM 616 C C . GLY A 1 80 ? 3.246 3.829 -20.645 1.00 84.75 80 GLY A C 1
ATOM 617 O O . GLY A 1 80 ? 2.079 3.488 -20.849 1.00 84.75 80 GLY A O 1
ATOM 618 N N . PRO A 1 81 ? 4.285 3.014 -20.882 1.00 87.88 81 PRO A N 1
ATOM 619 C CA . PRO A 1 81 ? 4.160 1.740 -21.585 1.00 87.88 81 PRO A CA 1
ATOM 620 C C . PRO A 1 81 ? 3.630 0.596 -20.711 1.00 87.88 81 PRO A C 1
ATOM 622 O O . PRO A 1 81 ? 3.412 -0.500 -21.219 1.00 87.88 81 PRO A O 1
ATOM 625 N N . LEU A 1 82 ? 3.474 0.811 -19.401 1.00 92.19 82 LEU A N 1
ATOM 626 C CA . LEU A 1 82 ? 2.990 -0.214 -18.482 1.00 92.19 82 LEU A CA 1
ATOM 627 C C . LEU A 1 82 ? 1.463 -0.277 -18.482 1.00 92.19 82 LEU A C 1
ATOM 629 O O . LEU A 1 82 ? 0.780 0.670 -18.881 1.00 92.19 82 LEU A O 1
ATOM 633 N N . GLU A 1 83 ? 0.936 -1.375 -17.939 1.00 91.81 83 GLU A N 1
ATOM 634 C CA . GLU A 1 83 ? -0.479 -1.480 -17.591 1.00 91.81 83 GLU A CA 1
ATOM 635 C C . GLU A 1 83 ? -0.946 -0.257 -16.780 1.00 91.81 83 GLU A C 1
ATOM 637 O O . GLU A 1 83 ? -0.175 0.281 -15.969 1.00 91.81 83 GLU A O 1
ATOM 642 N N . PRO A 1 84 ? -2.206 0.189 -16.954 1.00 91.88 84 PRO A N 1
ATOM 643 C CA . PRO A 1 84 ? -2.694 1.383 -16.290 1.00 91.88 84 PRO A CA 1
ATOM 644 C C . PRO A 1 84 ? -2.475 1.356 -14.775 1.00 91.88 84 PRO A C 1
ATOM 646 O O . PRO A 1 84 ? -2.841 0.396 -14.089 1.00 91.88 84 PRO A O 1
ATOM 649 N N . HIS A 1 85 ? -1.932 2.458 -14.256 1.00 92.75 85 HIS A N 1
ATOM 650 C CA . HIS A 1 85 ? -1.538 2.648 -12.853 1.00 92.75 85 HIS A CA 1
ATOM 651 C C . HIS A 1 85 ? -0.355 1.787 -12.358 1.00 92.75 85 HIS A C 1
ATOM 653 O O . HIS A 1 85 ? -0.112 1.697 -11.150 1.00 92.75 85 HIS A O 1
ATOM 659 N N . GLY A 1 86 ? 0.397 1.171 -13.272 1.00 94.75 86 GLY A N 1
ATOM 660 C CA . GLY A 1 86 ? 1.552 0.349 -12.937 1.00 94.75 86 GLY A CA 1
ATOM 661 C C . GLY A 1 86 ? 1.163 -0.933 -12.201 1.00 94.75 86 GLY A C 1
ATOM 662 O O . GLY A 1 86 ? 0.061 -1.458 -12.359 1.00 94.75 86 GLY A O 1
ATOM 663 N N . PHE A 1 87 ? 2.085 -1.457 -11.397 1.00 96.50 87 PHE A N 1
ATOM 664 C CA . PHE A 1 87 ? 1.977 -2.805 -10.833 1.00 96.50 87 PHE A CA 1
ATOM 665 C C . PHE A 1 87 ? 2.060 -2.865 -9.305 1.00 96.50 87 PHE A C 1
ATOM 667 O O . PHE A 1 87 ? 1.776 -3.919 -8.743 1.00 96.50 87 PHE A O 1
ATOM 674 N N . ALA A 1 88 ? 2.402 -1.780 -8.601 1.00 97.25 88 ALA A N 1
ATOM 675 C CA . ALA A 1 88 ? 2.589 -1.816 -7.144 1.00 97.25 88 ALA A CA 1
ATOM 676 C C . ALA A 1 88 ? 1.352 -2.321 -6.375 1.00 97.25 88 ALA A C 1
ATOM 678 O O . ALA A 1 88 ? 1.482 -3.141 -5.465 1.00 97.25 88 ALA A O 1
ATOM 679 N N . ARG A 1 89 ? 0.147 -1.914 -6.799 1.00 97.25 89 ARG A N 1
ATOM 680 C CA . ARG A 1 89 ? -1.150 -2.395 -6.276 1.00 97.25 89 ARG A CA 1
ATOM 681 C C . ARG A 1 89 ? -1.460 -3.869 -6.581 1.00 97.25 89 ARG A C 1
ATOM 683 O O . ARG A 1 89 ? -2.446 -4.404 -6.087 1.00 97.25 89 ARG A O 1
ATOM 690 N N . ASN A 1 90 ? -0.656 -4.512 -7.426 1.00 96.62 90 ASN A N 1
ATOM 691 C CA . ASN A 1 90 ? -0.813 -5.899 -7.858 1.00 96.62 90 ASN A CA 1
ATOM 692 C C . ASN A 1 90 ? 0.288 -6.820 -7.307 1.00 96.62 90 ASN A C 1
ATOM 694 O O . ASN A 1 90 ? 0.378 -7.975 -7.736 1.00 96.62 90 ASN A O 1
ATOM 698 N N . ARG A 1 91 ? 1.143 -6.330 -6.402 1.00 97.31 91 ARG A N 1
ATOM 699 C CA . ARG A 1 91 ? 2.248 -7.084 -5.792 1.00 97.31 91 ARG A CA 1
ATOM 700 C C . ARG A 1 91 ? 2.052 -7.246 -4.298 1.00 97.31 91 ARG A C 1
ATOM 702 O O . ARG A 1 91 ? 1.377 -6.440 -3.669 1.00 97.31 91 ARG A O 1
ATOM 709 N N . PHE A 1 92 ? 2.648 -8.286 -3.731 1.00 98.00 92 PHE A N 1
ATOM 710 C CA . PHE A 1 92 ? 2.748 -8.408 -2.283 1.00 98.00 92 PHE A CA 1
ATOM 711 C C . PHE A 1 92 ? 3.890 -7.542 -1.771 1.00 98.00 92 PHE A C 1
ATOM 713 O O . PHE A 1 92 ? 4.992 -7.567 -2.311 1.00 98.00 92 PHE A O 1
ATOM 720 N N . TRP A 1 93 ? 3.592 -6.778 -0.732 1.00 98.44 93 TRP A N 1
ATOM 721 C CA . TRP A 1 93 ? 4.553 -6.007 0.030 1.00 98.44 93 TRP A CA 1
ATOM 722 C C . TRP A 1 93 ? 4.955 -6.812 1.260 1.00 98.44 93 TRP A C 1
ATOM 724 O O . TRP A 1 93 ? 4.140 -7.539 1.833 1.00 98.44 93 TRP A O 1
ATOM 734 N N . SER A 1 94 ? 6.203 -6.658 1.677 1.00 98.31 94 SER A N 1
ATOM 735 C CA . SER A 1 94 ? 6.710 -7.264 2.906 1.00 98.31 94 SER A CA 1
ATOM 736 C C . SER A 1 94 ? 6.656 -6.254 4.042 1.00 98.31 94 SER A C 1
ATOM 738 O O . SER A 1 94 ? 6.810 -5.059 3.803 1.00 98.31 94 SER A O 1
ATOM 740 N N . ILE A 1 95 ? 6.482 -6.721 5.277 1.00 98.19 95 ILE A N 1
ATOM 741 C CA . ILE A 1 95 ? 6.696 -5.879 6.459 1.00 98.19 95 ILE A CA 1
ATOM 742 C C . ILE A 1 95 ? 8.199 -5.596 6.577 1.00 98.19 95 ILE A C 1
ATOM 744 O O . ILE A 1 95 ? 9.002 -6.530 6.569 1.00 98.19 95 ILE A O 1
ATOM 748 N N . ASP A 1 96 ? 8.578 -4.321 6.656 1.00 96.06 96 ASP A N 1
ATOM 749 C CA . ASP A 1 96 ? 9.963 -3.893 6.868 1.00 96.06 96 ASP A CA 1
ATOM 750 C C . ASP A 1 96 ? 10.246 -3.887 8.378 1.00 96.06 96 ASP A C 1
ATOM 752 O O . ASP A 1 96 ? 9.765 -3.021 9.105 1.00 96.06 96 ASP A O 1
ATOM 756 N N . ILE A 1 97 ? 10.961 -4.907 8.863 1.00 91.88 97 ILE A N 1
ATOM 757 C CA . ILE A 1 97 ? 11.243 -5.102 10.299 1.00 91.88 97 ILE A CA 1
ATOM 758 C C . ILE A 1 97 ? 12.366 -4.201 10.826 1.00 91.88 97 ILE A C 1
ATOM 760 O O . ILE A 1 97 ? 12.484 -4.029 12.036 1.00 91.88 97 ILE A O 1
ATOM 764 N N . ASP A 1 98 ? 13.176 -3.635 9.930 1.00 88.94 98 ASP A N 1
ATOM 765 C CA . ASP A 1 98 ? 14.284 -2.732 10.254 1.00 88.94 98 ASP A CA 1
ATOM 766 C C . ASP A 1 98 ? 14.268 -1.518 9.305 1.00 88.94 98 ASP A C 1
ATOM 768 O O . ASP A 1 98 ? 15.147 -1.345 8.450 1.00 88.94 98 ASP A O 1
ATOM 772 N N . PRO A 1 99 ? 13.207 -0.691 9.375 1.00 86.12 99 PRO A N 1
ATOM 773 C CA . PRO A 1 99 ? 13.063 0.441 8.484 1.00 86.12 99 PRO A CA 1
ATOM 774 C C . PRO A 1 99 ? 14.095 1.521 8.849 1.00 86.12 99 PRO A C 1
ATOM 776 O O . PRO A 1 99 ? 14.295 1.823 10.030 1.00 86.12 99 PRO A O 1
ATOM 779 N N . PRO A 1 100 ? 14.703 2.199 7.857 1.00 84.19 100 PRO A N 1
ATOM 780 C CA . PRO A 1 100 ? 15.572 3.337 8.120 1.00 84.19 100 PRO A CA 1
ATOM 781 C C . PRO A 1 100 ? 14.860 4.405 8.966 1.00 84.19 100 PRO A C 1
ATOM 783 O O . PRO A 1 100 ? 13.648 4.605 8.794 1.00 84.19 100 PRO A O 1
ATOM 786 N N . PRO A 1 101 ? 15.590 5.159 9.810 1.00 80.31 101 PRO A N 1
ATOM 787 C CA . PRO A 1 101 ? 14.999 6.178 10.664 1.00 80.31 101 PRO A CA 1
ATOM 788 C C . PRO A 1 101 ? 14.071 7.122 9.895 1.00 80.31 101 PRO A C 1
ATOM 790 O O . PRO A 1 101 ? 14.354 7.583 8.783 1.00 80.31 101 PRO A O 1
ATOM 793 N N . PHE A 1 102 ? 12.922 7.416 10.493 1.00 70.62 102 PHE A N 1
ATOM 794 C CA . PHE A 1 102 ? 12.016 8.429 9.976 1.00 70.62 102 PHE A CA 1
ATOM 795 C C . PHE A 1 102 ? 12.492 9.820 10.435 1.00 70.62 102 PHE A C 1
ATOM 797 O O . PHE A 1 102 ? 12.771 9.974 11.622 1.00 70.62 102 PHE A O 1
ATOM 804 N N . PRO A 1 103 ? 12.553 10.843 9.555 1.00 65.88 103 PRO A N 1
ATOM 805 C CA . PRO A 1 103 ? 12.918 12.207 9.942 1.00 65.88 103 PRO A CA 1
ATOM 806 C C . PRO A 1 103 ? 11.980 12.782 11.005 1.00 65.88 103 PRO A C 1
ATOM 808 O O . PRO A 1 103 ? 12.392 13.580 11.836 1.00 65.88 103 PRO A O 1
ATOM 811 N N . THR A 1 104 ? 10.716 12.356 10.991 1.00 64.38 104 THR A N 1
ATOM 812 C CA . THR A 1 104 ? 9.704 12.731 11.976 1.00 64.38 104 THR A CA 1
ATOM 813 C C . THR A 1 104 ? 9.437 11.544 12.894 1.00 64.38 104 THR A C 1
ATOM 815 O O . THR A 1 104 ? 8.849 10.546 12.466 1.00 64.38 104 THR A O 1
ATOM 818 N N . GLN A 1 105 ? 9.847 11.639 14.158 1.00 59.44 105 GLN A N 1
ATOM 819 C CA . GLN A 1 105 ? 9.414 10.679 15.170 1.00 59.44 105 GLN A CA 1
ATOM 820 C C . GLN A 1 105 ? 7.920 10.900 15.422 1.00 59.44 105 GLN A C 1
ATOM 822 O O . GLN A 1 105 ? 7.520 11.901 16.010 1.00 59.44 105 GLN A O 1
ATOM 827 N N . SER A 1 106 ? 7.085 9.987 14.927 1.00 65.06 106 SER A N 1
ATOM 828 C CA . SER A 1 106 ? 5.692 9.923 15.360 1.00 65.06 106 SER A CA 1
ATOM 829 C C . SER A 1 106 ? 5.669 9.271 16.736 1.00 65.06 106 SER A C 1
ATOM 831 O O . SER A 1 106 ? 6.259 8.211 16.927 1.00 65.06 106 SER A O 1
ATOM 833 N N . SER A 1 107 ? 4.983 9.892 17.691 1.00 75.50 107 SER A N 1
ATOM 834 C CA . SER A 1 107 ? 4.688 9.274 18.986 1.00 75.50 107 SER A CA 1
ATOM 835 C C . SER A 1 107 ? 3.612 8.185 18.885 1.00 75.50 107 SER A C 1
ATOM 837 O O . SER A 1 107 ? 3.301 7.544 19.892 1.00 75.50 107 SER A O 1
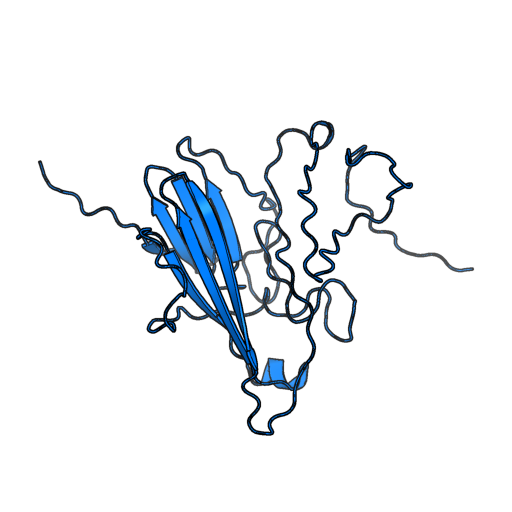ATOM 839 N N . SER A 1 108 ? 3.033 7.970 17.693 1.00 83.75 108 SER A N 1
ATOM 840 C CA . SER A 1 108 ? 2.049 6.914 17.477 1.00 83.75 108 SER A CA 1
ATOM 841 C C . SER A 1 108 ? 2.693 5.537 17.588 1.00 83.75 108 SER A C 1
ATOM 843 O O . SER A 1 108 ? 3.761 5.271 17.039 1.00 83.75 108 SER A O 1
ATOM 845 N N . LYS A 1 109 ? 1.991 4.643 18.284 1.00 89.69 109 LYS A N 1
ATOM 846 C CA . LYS A 1 109 ? 2.325 3.220 18.406 1.00 89.69 109 LYS A CA 1
ATOM 847 C C . LYS A 1 109 ? 1.588 2.355 17.379 1.00 89.69 109 LYS A C 1
ATOM 849 O O . LYS A 1 109 ? 1.881 1.170 17.269 1.00 89.69 109 LYS A O 1
ATOM 854 N N . ALA A 1 110 ? 0.627 2.928 16.654 1.00 94.88 110 ALA A N 1
ATOM 855 C CA . ALA A 1 110 ? -0.206 2.239 15.676 1.00 94.88 110 ALA A CA 1
ATOM 856 C C . ALA A 1 110 ? 0.291 2.553 14.259 1.00 94.88 110 ALA A C 1
ATOM 858 O O . ALA A 1 110 ? -0.309 3.345 13.532 1.00 94.88 110 ALA A O 1
ATOM 859 N N . PHE A 1 111 ? 1.416 1.952 13.874 1.00 94.69 111 PHE A N 1
ATOM 860 C CA . PHE A 1 111 ? 1.964 2.086 12.526 1.00 94.69 111 PHE A CA 1
ATOM 861 C C . PHE A 1 111 ? 2.509 0.762 11.994 1.00 94.69 111 PHE A C 1
ATOM 863 O O . PHE A 1 111 ? 2.805 -0.158 12.755 1.00 94.69 111 PHE A O 1
ATOM 870 N N . ILE A 1 112 ? 2.656 0.687 10.675 1.00 96.44 112 ILE A N 1
ATOM 871 C CA . ILE A 1 112 ? 3.325 -0.410 9.981 1.00 96.44 112 ILE A CA 1
ATOM 872 C C . ILE A 1 112 ? 4.229 0.144 8.885 1.00 96.44 112 ILE A C 1
ATOM 874 O O . ILE A 1 112 ? 3.847 1.066 8.159 1.00 96.44 112 ILE A O 1
ATOM 878 N N . ASP A 1 113 ? 5.419 -0.434 8.764 1.00 96.88 113 ASP A N 1
ATOM 879 C CA . ASP A 1 113 ? 6.334 -0.196 7.655 1.00 96.88 113 ASP A CA 1
ATOM 880 C C . ASP A 1 113 ? 6.266 -1.357 6.674 1.00 96.88 113 ASP A C 1
ATOM 882 O O . ASP A 1 113 ? 6.405 -2.521 7.047 1.00 96.88 113 ASP A O 1
ATOM 886 N N . LEU A 1 114 ? 6.041 -1.026 5.410 1.00 98.31 114 LEU A N 1
ATOM 887 C CA . LEU A 1 114 ? 5.992 -1.960 4.301 1.00 98.31 114 LEU A CA 1
ATOM 888 C C . LEU A 1 114 ? 7.079 -1.617 3.287 1.00 98.31 114 LEU A C 1
ATOM 890 O O . LEU A 1 114 ? 7.415 -0.449 3.084 1.00 98.31 114 LEU A O 1
ATOM 894 N N . ILE A 1 115 ? 7.583 -2.634 2.598 1.00 98.31 115 ILE A N 1
ATOM 895 C CA . ILE A 1 115 ? 8.558 -2.490 1.525 1.00 98.31 115 ILE A CA 1
ATOM 896 C C . ILE A 1 115 ? 8.178 -3.346 0.317 1.00 98.31 115 ILE A C 1
ATOM 898 O O . ILE A 1 115 ? 7.864 -4.532 0.434 1.00 98.31 115 ILE A O 1
ATOM 902 N N . LEU A 1 116 ? 8.245 -2.730 -0.858 1.00 98.38 116 LEU A N 1
ATOM 903 C CA . LEU A 1 116 ? 8.176 -3.378 -2.158 1.00 98.38 116 LEU A CA 1
ATOM 904 C C . LEU A 1 116 ? 9.545 -3.288 -2.837 1.00 98.38 116 LEU A C 1
ATOM 906 O O . LEU A 1 116 ? 10.137 -2.211 -2.952 1.00 98.38 116 LEU A O 1
ATOM 910 N N . LYS A 1 117 ? 10.024 -4.440 -3.302 1.00 97.38 117 LYS A N 1
ATOM 911 C CA . LYS A 1 117 ? 11.210 -4.596 -4.148 1.00 97.38 117 LYS A CA 1
ATOM 912 C C . LYS A 1 117 ? 10.779 -5.280 -5.449 1.00 97.38 117 LYS A C 1
ATOM 914 O O . LYS A 1 117 ? 9.823 -6.058 -5.403 1.00 97.38 117 LYS A O 1
ATOM 919 N N . PRO A 1 118 ? 11.431 -5.003 -6.589 1.00 96.06 118 PRO A N 1
ATOM 920 C CA . PRO A 1 118 ? 11.075 -5.650 -7.843 1.00 96.06 118 PRO A CA 1
ATOM 921 C C . PRO A 1 118 ? 11.328 -7.157 -7.772 1.00 96.06 118 PRO A C 1
ATOM 923 O O . PRO A 1 118 ? 12.363 -7.601 -7.275 1.00 96.06 118 PRO A O 1
ATOM 926 N N . SER A 1 119 ? 10.379 -7.929 -8.293 1.00 94.88 119 SER A N 1
ATOM 927 C CA . SER A 1 119 ? 10.566 -9.343 -8.628 1.00 94.88 119 SER A CA 1
ATOM 928 C C . SER A 1 119 ? 11.270 -9.508 -9.981 1.00 94.88 119 SER A C 1
ATOM 930 O O . SER A 1 119 ? 11.406 -8.549 -10.745 1.00 94.88 119 SER A O 1
ATOM 932 N N . GLU A 1 120 ? 11.680 -10.733 -10.318 1.00 95.25 120 GLU A N 1
ATOM 933 C CA . GLU A 1 120 ? 12.209 -11.040 -11.653 1.00 95.25 120 GLU A CA 1
ATOM 934 C C . GLU A 1 120 ? 11.184 -10.733 -12.757 1.00 95.25 120 GLU A C 1
ATOM 936 O O . GLU A 1 120 ? 11.551 -10.281 -13.840 1.00 95.25 120 GLU A O 1
ATOM 941 N N . GLU A 1 121 ? 9.890 -10.928 -12.491 1.00 92.81 121 GLU A N 1
ATOM 942 C CA . GLU A 1 121 ? 8.799 -10.566 -13.399 1.00 92.81 121 GLU A CA 1
ATOM 943 C C . GLU A 1 121 ? 8.678 -9.053 -13.587 1.00 92.81 121 GLU A C 1
ATOM 945 O O . GLU A 1 121 ? 8.439 -8.595 -14.704 1.00 92.81 121 GLU A O 1
ATOM 950 N N . ASP A 1 122 ? 8.866 -8.274 -12.520 1.00 93.62 122 ASP A N 1
ATOM 951 C CA . ASP A 1 122 ? 8.818 -6.811 -12.598 1.00 93.62 122 ASP A CA 1
ATOM 952 C C . ASP A 1 122 ? 9.975 -6.269 -13.434 1.00 93.62 122 ASP A C 1
ATOM 954 O O . ASP A 1 122 ? 9.760 -5.412 -14.288 1.00 93.62 122 ASP A O 1
ATOM 958 N N . LEU A 1 123 ? 11.178 -6.826 -13.265 1.00 94.38 123 LEU A N 1
ATOM 959 C CA . LEU A 1 123 ? 12.359 -6.433 -14.038 1.00 94.38 123 LEU A CA 1
ATOM 960 C C . LEU A 1 123 ? 12.222 -6.728 -15.540 1.00 94.38 123 LEU A C 1
ATOM 962 O O . LEU A 1 123 ? 12.867 -6.059 -16.345 1.00 94.38 123 LEU A O 1
ATOM 966 N N . LYS A 1 124 ? 11.367 -7.682 -15.941 1.00 95.31 124 LYS A N 1
ATOM 967 C CA . LYS A 1 124 ? 11.074 -7.960 -17.361 1.00 95.31 124 LYS A CA 1
ATOM 968 C C . LYS A 1 124 ? 10.245 -6.854 -18.017 1.00 95.31 124 LYS A C 1
ATOM 970 O O . LYS A 1 124 ? 10.425 -6.599 -19.203 1.00 95.31 124 LYS A O 1
ATOM 975 N N . ILE A 1 125 ? 9.336 -6.220 -17.271 1.00 94.69 125 ILE A N 1
ATOM 976 C CA . ILE A 1 125 ? 8.437 -5.174 -17.794 1.00 94.69 125 ILE A CA 1
ATOM 977 C C . ILE A 1 125 ? 8.932 -3.756 -17.489 1.00 94.69 125 ILE A C 1
ATOM 979 O O . ILE A 1 125 ? 8.632 -2.821 -18.227 1.00 94.69 125 ILE A O 1
ATOM 983 N N . TRP A 1 126 ? 9.698 -3.590 -16.413 1.00 94.94 126 TRP A N 1
ATOM 984 C CA . TRP A 1 126 ? 10.267 -2.323 -15.978 1.00 94.94 126 TRP A CA 1
ATOM 985 C C . TRP A 1 126 ? 11.669 -2.580 -15.398 1.00 94.94 126 TRP A C 1
ATOM 987 O O . TRP A 1 126 ? 11.793 -2.881 -14.209 1.00 94.94 126 TRP A O 1
ATOM 997 N N . PRO A 1 127 ? 12.733 -2.510 -16.227 1.00 94.88 127 PRO A N 1
ATOM 998 C CA . PRO A 1 127 ? 14.079 -2.989 -15.894 1.00 94.88 127 PRO A CA 1
ATOM 999 C C . PRO A 1 127 ? 14.846 -1.999 -15.003 1.00 94.88 127 PRO A C 1
ATOM 1001 O O . PRO A 1 127 ? 15.918 -1.501 -15.352 1.00 94.88 127 PRO A O 1
ATOM 1004 N N . HIS A 1 128 ? 14.273 -1.691 -13.843 1.00 94.12 128 HIS A N 1
ATOM 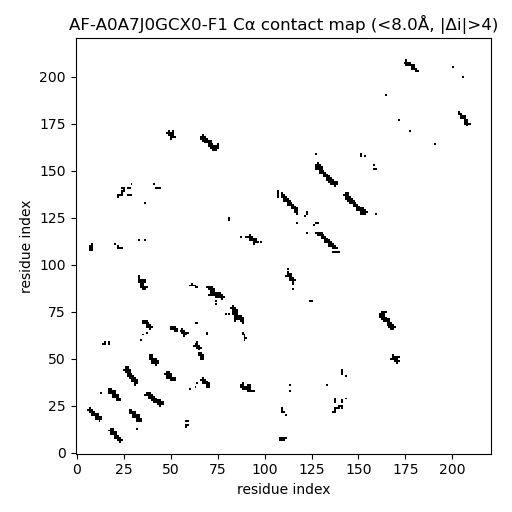1005 C CA . HIS A 1 128 ? 14.841 -0.798 -12.848 1.00 94.12 128 HIS A CA 1
ATOM 1006 C C . HIS A 1 128 ? 14.747 -1.422 -11.459 1.00 94.12 128 HIS A C 1
ATOM 1008 O O . HIS A 1 128 ? 13.680 -1.839 -11.009 1.00 94.12 128 HIS A O 1
ATOM 1014 N N . SER A 1 129 ? 15.876 -1.437 -10.760 1.00 95.69 129 SER A N 1
ATOM 1015 C CA . SER A 1 129 ? 15.969 -1.819 -9.359 1.00 95.69 129 SER A CA 1
ATOM 1016 C C . SER A 1 129 ? 15.579 -0.648 -8.466 1.00 95.69 129 SER A C 1
ATOM 1018 O O . SER A 1 129 ? 16.119 0.458 -8.572 1.00 95.69 129 SER A O 1
ATOM 1020 N N . PHE A 1 130 ? 14.639 -0.896 -7.560 1.00 95.44 130 PHE A N 1
ATOM 1021 C CA . PHE A 1 130 ? 14.149 0.102 -6.621 1.00 95.44 130 PHE A CA 1
ATOM 1022 C C . PHE A 1 130 ? 13.835 -0.512 -5.255 1.00 95.44 130 PHE A C 1
ATOM 1024 O O . PHE A 1 130 ? 13.656 -1.720 -5.104 1.00 95.44 130 PHE A O 1
ATOM 1031 N N . GLU A 1 131 ? 13.706 0.352 -4.256 1.00 96.25 131 GLU A N 1
ATOM 1032 C CA . GLU A 1 131 ? 13.009 0.050 -3.011 1.00 96.25 131 GLU A CA 1
ATOM 1033 C C . GLU A 1 131 ? 11.917 1.087 -2.803 1.00 96.25 131 GLU A C 1
ATOM 1035 O O . GLU A 1 131 ? 12.205 2.280 -2.697 1.00 96.25 131 GLU A O 1
ATOM 1040 N N . PHE A 1 132 ? 10.673 0.635 -2.715 1.00 97.19 132 PHE A N 1
ATOM 1041 C CA . PHE A 1 132 ? 9.551 1.483 -2.353 1.00 97.19 132 PHE A CA 1
ATOM 1042 C C . PHE A 1 132 ? 9.123 1.124 -0.929 1.00 97.19 132 PHE A C 1
ATOM 1044 O O . PHE A 1 132 ? 8.551 0.067 -0.690 1.00 97.19 132 PHE A O 1
ATOM 1051 N N . ARG A 1 133 ? 9.413 2.016 0.022 1.00 96.50 133 ARG A N 1
ATOM 1052 C CA . ARG A 1 133 ? 8.927 1.942 1.400 1.00 96.50 133 ARG A CA 1
ATOM 1053 C C . ARG A 1 133 ? 7.662 2.765 1.600 1.00 96.50 133 ARG A C 1
ATOM 1055 O O . ARG A 1 133 ? 7.585 3.907 1.145 1.00 96.50 133 ARG A O 1
ATOM 1062 N N . LEU A 1 134 ? 6.716 2.206 2.338 1.00 95.62 134 LEU A N 1
ATOM 1063 C CA . LEU A 1 134 ? 5.475 2.844 2.747 1.00 95.62 134 LEU A CA 1
ATOM 1064 C C . LEU A 1 134 ? 5.315 2.689 4.255 1.00 95.62 134 LEU A C 1
ATOM 1066 O O . LEU A 1 134 ? 5.260 1.570 4.751 1.00 95.62 134 LEU A O 1
ATOM 1070 N N . ARG A 1 135 ? 5.162 3.804 4.966 1.00 94.56 135 ARG A N 1
ATOM 1071 C CA . ARG A 1 135 ? 4.677 3.797 6.346 1.00 94.56 135 ARG A CA 1
ATOM 1072 C C . ARG A 1 135 ? 3.210 4.184 6.370 1.00 94.56 135 ARG A C 1
ATOM 1074 O O . ARG A 1 135 ? 2.867 5.256 5.869 1.00 94.56 135 ARG A O 1
ATOM 1081 N N . VAL A 1 136 ? 2.380 3.351 6.987 1.00 95.56 136 VAL A N 1
ATOM 1082 C CA . VAL A 1 136 ? 0.990 3.687 7.316 1.00 95.56 136 VAL A CA 1
ATOM 1083 C C . VAL A 1 136 ? 0.898 3.885 8.820 1.00 95.56 136 VAL A C 1
ATOM 1085 O O . VAL A 1 136 ? 1.225 2.973 9.576 1.00 95.56 136 VAL A O 1
ATOM 1088 N N . THR A 1 137 ? 0.457 5.063 9.246 1.00 93.88 137 THR A N 1
ATOM 1089 C CA . THR A 1 137 ? 0.323 5.429 10.659 1.00 93.88 137 THR A CA 1
ATOM 1090 C C . THR A 1 137 ? -1.103 5.868 10.936 1.00 93.88 137 THR A C 1
ATOM 1092 O O . THR A 1 137 ? -1.633 6.721 10.226 1.00 93.88 137 THR A O 1
ATOM 1095 N N . LEU A 1 138 ? -1.696 5.323 11.995 1.00 93.62 138 LEU A N 1
ATOM 1096 C CA . LEU A 1 138 ? -2.917 5.840 12.594 1.00 93.62 138 LEU A CA 1
ATOM 1097 C C . LEU A 1 138 ? -2.528 6.724 13.783 1.00 93.62 138 LEU A C 1
ATOM 1099 O O . LEU A 1 138 ? -1.917 6.256 14.747 1.00 93.62 138 LEU A O 1
ATOM 1103 N N . GLY A 1 139 ? -2.806 8.017 13.682 1.00 89.75 139 GLY A N 1
ATOM 1104 C CA . GLY A 1 139 ? -2.532 8.991 14.726 1.00 89.75 139 GLY A CA 1
ATOM 1105 C C . GLY A 1 139 ? -3.549 8.924 15.872 1.00 89.75 139 GLY A C 1
ATOM 1106 O O . GLY A 1 139 ? -4.655 8.402 15.711 1.00 89.75 139 GLY A O 1
ATOM 1107 N N . PRO A 1 140 ? -3.205 9.478 17.047 1.00 86.94 140 PRO A N 1
ATOM 1108 C CA . PRO A 1 140 ? -4.074 9.455 18.222 1.00 86.94 140 PRO A CA 1
ATOM 1109 C C . PRO A 1 140 ? -5.326 10.324 18.099 1.00 86.94 140 PRO A C 1
ATOM 1111 O O . PRO A 1 140 ? -6.223 10.196 18.930 1.00 86.94 140 PRO A O 1
ATOM 1114 N N . GLY A 1 141 ? -5.384 11.213 17.102 1.00 86.38 141 GLY A N 1
ATOM 1115 C CA . GLY A 1 141 ? -6.591 11.957 16.738 1.00 86.38 141 GLY A CA 1
ATOM 1116 C C . GLY A 1 141 ? -7.478 11.221 15.729 1.00 86.38 141 GLY A C 1
ATOM 1117 O O . GLY A 1 141 ? -8.466 11.789 15.278 1.00 86.38 141 GLY A O 1
ATOM 1118 N N . GLY A 1 142 ? -7.120 9.991 15.344 1.00 87.88 142 GLY A N 1
ATOM 1119 C CA . GLY A 1 142 ? -7.798 9.230 14.296 1.00 87.88 142 GLY A CA 1
ATOM 1120 C C . GLY A 1 142 ? -7.346 9.584 12.878 1.00 87.88 142 GLY A C 1
ATOM 1121 O O . GLY A 1 142 ? -7.867 9.012 11.926 1.00 87.88 142 GLY A O 1
ATOM 1122 N N . ASP A 1 143 ? -6.374 10.485 12.715 1.00 89.88 143 ASP A N 1
ATOM 1123 C CA . ASP A 1 143 ? -5.780 10.846 11.431 1.00 89.88 143 ASP A CA 1
ATOM 1124 C C . ASP A 1 143 ? -4.997 9.676 10.817 1.00 89.88 143 ASP A C 1
ATOM 1126 O O . ASP A 1 143 ? -4.215 9.004 11.489 1.00 89.88 143 ASP A O 1
ATOM 1130 N N . LEU A 1 144 ? -5.202 9.420 9.524 1.00 93.00 144 LEU A N 1
ATOM 1131 C CA . LEU A 1 144 ? -4.465 8.399 8.787 1.00 93.00 144 LEU A CA 1
ATOM 1132 C C . LEU A 1 144 ? -3.372 9.052 7.935 1.00 93.00 144 LEU A C 1
ATOM 1134 O O . LEU A 1 144 ? -3.657 9.824 7.019 1.00 93.00 144 LEU A O 1
ATOM 1138 N N . MET A 1 145 ? -2.115 8.701 8.201 1.00 92.56 145 MET A N 1
ATOM 1139 C CA . MET A 1 145 ? -0.950 9.224 7.488 1.00 92.56 145 MET A CA 1
ATOM 1140 C C . MET A 1 145 ? -0.264 8.125 6.674 1.00 92.56 145 MET A C 1
ATOM 1142 O O . MET A 1 145 ? 0.107 7.082 7.214 1.00 92.56 145 MET A O 1
ATOM 1146 N N . LEU A 1 146 ? -0.038 8.377 5.381 1.00 93.44 146 LEU A N 1
ATOM 1147 C CA . LEU A 1 146 ? 0.714 7.488 4.490 1.00 93.44 146 LEU A CA 1
ATOM 1148 C C . LEU A 1 146 ? 1.973 8.196 3.993 1.00 93.44 146 LEU A C 1
ATOM 1150 O O . LEU A 1 146 ? 1.895 9.152 3.220 1.00 93.44 146 LEU A O 1
ATOM 1154 N N . THR A 1 147 ? 3.146 7.706 4.383 1.00 91.31 147 THR A N 1
ATOM 1155 C CA . THR A 1 147 ? 4.423 8.268 3.927 1.00 91.31 147 THR A CA 1
ATOM 1156 C C . THR A 1 147 ? 5.158 7.297 3.016 1.00 91.31 147 THR A C 1
ATOM 1158 O O . THR A 1 147 ? 5.587 6.231 3.453 1.00 91.31 147 THR A O 1
ATOM 1161 N N . SER A 1 148 ? 5.350 7.705 1.762 1.00 92.25 148 SER A N 1
ATOM 1162 C CA . SER A 1 148 ? 6.060 6.935 0.738 1.00 92.25 148 SER A CA 1
ATOM 1163 C C . SER A 1 148 ? 7.497 7.421 0.561 1.00 92.25 148 SER A C 1
ATOM 1165 O O . SER A 1 148 ? 7.756 8.624 0.555 1.00 92.25 148 SER A O 1
ATOM 1167 N N . ARG A 1 149 ? 8.438 6.490 0.384 1.00 92.94 149 ARG A N 1
ATOM 1168 C CA . ARG A 1 149 ? 9.837 6.764 0.026 1.00 92.94 149 ARG A CA 1
ATOM 1169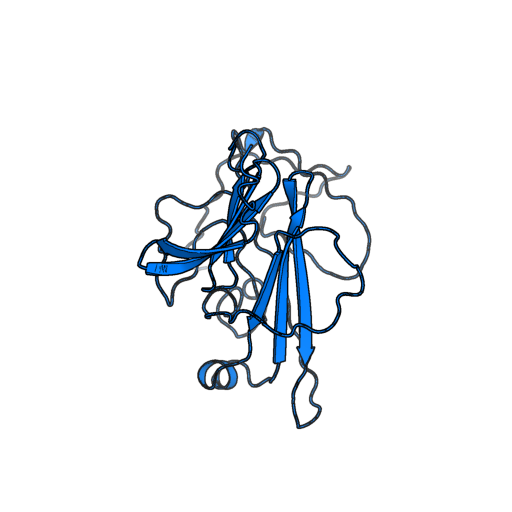 C C . ARG A 1 149 ? 10.305 5.781 -1.024 1.00 92.94 149 ARG A C 1
ATOM 1171 O O . ARG A 1 149 ? 10.275 4.575 -0.798 1.00 92.94 149 ARG A O 1
ATOM 1178 N N . ILE A 1 150 ? 10.786 6.305 -2.140 1.00 93.88 150 ILE A N 1
ATOM 1179 C CA . ILE A 1 150 ? 11.266 5.499 -3.257 1.00 93.88 150 ILE A CA 1
ATOM 1180 C C . ILE A 1 150 ? 12.758 5.761 -3.416 1.00 93.88 150 ILE A C 1
ATOM 1182 O O . ILE A 1 150 ? 13.190 6.908 -3.519 1.00 93.88 150 ILE A O 1
ATOM 1186 N N . ARG A 1 151 ? 13.548 4.688 -3.397 1.00 93.44 151 ARG A N 1
ATOM 1187 C CA . ARG A 1 151 ? 14.999 4.724 -3.574 1.00 93.44 151 ARG A CA 1
ATOM 1188 C C . ARG A 1 151 ? 15.372 3.959 -4.833 1.00 93.44 151 ARG A C 1
ATOM 1190 O O . ARG A 1 151 ? 14.957 2.816 -4.999 1.00 93.44 151 ARG A O 1
ATOM 1197 N N . ASN A 1 152 ? 16.185 4.573 -5.684 1.00 93.62 152 ASN A N 1
ATOM 1198 C CA . ASN A 1 152 ? 16.831 3.881 -6.792 1.00 93.62 152 ASN A CA 1
ATOM 1199 C C . ASN A 1 152 ? 17.972 3.002 -6.257 1.00 93.62 152 ASN A C 1
ATOM 1201 O O . ASN A 1 152 ? 18.819 3.488 -5.508 1.00 93.62 152 ASN A O 1
ATOM 1205 N N . THR A 1 153 ? 17.973 1.722 -6.624 1.00 94.50 153 THR A N 1
ATOM 1206 C CA . THR A 1 153 ? 18.979 0.734 -6.206 1.00 94.50 153 THR A CA 1
ATOM 1207 C C . THR A 1 153 ? 19.653 0.040 -7.391 1.00 94.50 153 THR A C 1
ATOM 1209 O O . THR A 1 153 ? 20.251 -1.023 -7.227 1.00 94.50 153 THR A O 1
ATOM 1212 N N . ASN A 1 154 ? 19.587 0.630 -8.587 1.00 91.56 154 ASN A N 1
ATOM 1213 C CA . ASN A 1 154 ? 20.338 0.171 -9.751 1.00 91.56 154 ASN A CA 1
ATOM 1214 C C . ASN A 1 154 ? 21.845 0.114 -9.455 1.00 91.56 154 ASN A C 1
ATOM 1216 O O . ASN A 1 154 ? 22.454 1.113 -9.070 1.00 91.56 154 ASN A O 1
ATOM 1220 N N . THR A 1 155 ? 22.462 -1.048 -9.678 1.00 90.12 155 THR A N 1
ATOM 1221 C CA . THR A 1 155 ? 23.907 -1.254 -9.476 1.00 90.12 155 THR A CA 1
ATOM 1222 C C . THR A 1 155 ? 24.752 -0.585 -10.555 1.00 90.12 155 THR A C 1
ATOM 1224 O O . THR A 1 155 ? 25.922 -0.300 -10.329 1.00 90.12 155 THR A O 1
ATOM 1227 N N . ASP A 1 156 ? 24.167 -0.331 -11.726 1.00 90.19 156 ASP A N 1
ATOM 1228 C CA . ASP A 1 156 ? 24.812 0.350 -12.851 1.00 90.19 156 ASP A CA 1
ATOM 1229 C C . ASP A 1 156 ? 24.711 1.885 -12.767 1.00 90.19 156 ASP A C 1
ATOM 1231 O O . ASP A 1 156 ? 25.176 2.587 -13.664 1.00 90.19 156 ASP A O 1
ATOM 1235 N N . GLY A 1 157 ? 24.100 2.415 -11.700 1.00 86.88 157 GLY A N 1
ATOM 1236 C CA . GLY A 1 157 ? 23.938 3.849 -11.472 1.00 86.88 157 GLY A CA 1
ATOM 1237 C C . GLY A 1 157 ? 22.913 4.530 -12.383 1.00 86.88 157 GLY A C 1
ATOM 1238 O O . GLY A 1 157 ? 22.769 5.752 -12.313 1.00 86.88 157 GLY A O 1
ATOM 1239 N N . LYS A 1 158 ? 22.175 3.789 -13.222 1.00 91.12 158 LYS A N 1
ATOM 1240 C CA . LYS A 1 158 ? 21.164 4.393 -14.097 1.00 91.12 158 LYS A CA 1
ATOM 1241 C C . LYS A 1 158 ? 20.016 4.974 -13.285 1.00 91.12 158 LYS A C 1
ATOM 1243 O O . LYS A 1 158 ? 19.441 4.315 -12.416 1.00 91.12 158 LYS A O 1
ATOM 1248 N N . VAL A 1 159 ? 19.647 6.209 -13.602 1.00 92.62 159 VAL A N 1
ATOM 1249 C CA . VAL A 1 159 ? 18.437 6.850 -13.076 1.00 92.62 159 VAL A CA 1
ATOM 1250 C C . VAL A 1 159 ? 17.197 6.337 -13.807 1.00 92.62 159 VAL A C 1
ATOM 1252 O O . VAL A 1 159 ? 17.277 5.939 -14.967 1.00 92.62 159 VAL A O 1
ATOM 1255 N N . PHE A 1 160 ? 16.048 6.368 -13.136 1.00 91.25 160 PHE A N 1
ATOM 1256 C CA . PHE A 1 160 ? 14.751 6.092 -13.746 1.00 91.25 160 PHE A CA 1
ATOM 1257 C C . PHE A 1 160 ? 13.751 7.189 -13.397 1.00 91.25 160 PHE A C 1
ATOM 1259 O O . PHE A 1 160 ? 13.841 7.829 -12.348 1.00 91.25 160 PHE A O 1
ATOM 1266 N N . THR A 1 161 ? 12.776 7.382 -14.277 1.00 90.69 161 THR A N 1
ATOM 1267 C CA . THR A 1 161 ? 11.637 8.276 -14.067 1.00 90.69 161 THR A CA 1
ATOM 1268 C C . THR A 1 161 ? 10.398 7.456 -13.752 1.00 90.69 161 THR A C 1
ATOM 1270 O O . THR A 1 161 ? 10.196 6.383 -14.319 1.00 90.69 161 THR A O 1
ATOM 1273 N N . PHE A 1 162 ? 9.549 7.967 -12.872 1.00 92.06 162 PHE A N 1
ATOM 1274 C CA . PHE A 1 162 ? 8.290 7.328 -12.516 1.00 92.06 162 PHE A CA 1
ATOM 1275 C C . PHE A 1 162 ? 7.236 8.387 -12.202 1.00 92.06 162 PHE A C 1
ATOM 1277 O O . PHE A 1 162 ? 7.555 9.539 -11.911 1.00 92.06 162 PHE A O 1
ATOM 1284 N N . THR A 1 163 ? 5.978 7.970 -12.225 1.00 90.50 163 THR A N 1
ATOM 1285 C CA . THR A 1 163 ? 4.860 8.716 -11.645 1.00 90.50 163 THR A CA 1
ATOM 1286 C C . THR A 1 163 ? 4.279 7.924 -10.480 1.00 90.50 163 THR A C 1
ATOM 1288 O O . THR A 1 163 ? 4.418 6.700 -10.396 1.00 90.50 163 THR A O 1
ATOM 1291 N N . PHE A 1 164 ? 3.671 8.636 -9.538 1.00 90.31 164 PHE A N 1
ATOM 1292 C CA . PHE A 1 164 ? 3.163 8.059 -8.303 1.00 90.31 164 PHE A CA 1
ATOM 1293 C C . PHE A 1 164 ? 1.873 8.756 -7.878 1.00 90.31 164 PHE A C 1
ATOM 1295 O O . PHE A 1 164 ? 1.785 9.980 -7.954 1.00 90.31 164 PHE A O 1
ATOM 1302 N N . ALA A 1 165 ? 0.891 7.986 -7.407 1.00 89.94 165 ALA A N 1
ATOM 1303 C CA . ALA A 1 165 ? -0.322 8.535 -6.810 1.00 89.94 165 ALA A CA 1
ATOM 1304 C C . ALA A 1 165 ? -0.947 7.582 -5.785 1.00 89.94 165 ALA A C 1
ATOM 1306 O O . ALA A 1 165 ? -0.945 6.360 -5.967 1.00 89.94 165 ALA A O 1
ATOM 1307 N N . TYR A 1 166 ? -1.574 8.160 -4.761 1.00 92.25 166 TYR A N 1
ATOM 1308 C CA . TYR A 1 166 ? -2.565 7.476 -3.936 1.00 92.25 166 TYR A CA 1
ATOM 1309 C C . TYR A 1 166 ? -3.950 7.685 -4.550 1.00 92.25 166 TYR A C 1
ATOM 1311 O O . TYR A 1 166 ? -4.441 8.810 -4.616 1.00 92.25 166 TYR A O 1
ATOM 1319 N N . HIS A 1 167 ? -4.589 6.612 -5.011 1.00 8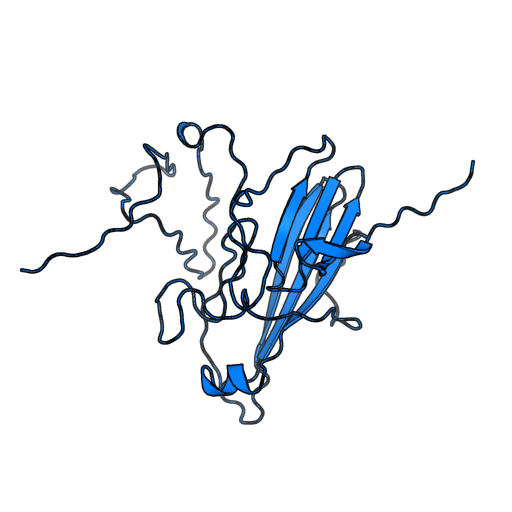9.75 167 HIS A N 1
ATOM 1320 C CA . HIS A 1 167 ? -5.886 6.694 -5.684 1.00 89.75 167 HIS A CA 1
ATOM 1321 C C . HIS A 1 167 ? -7.050 6.578 -4.685 1.00 89.75 167 HIS A C 1
ATOM 1323 O O . HIS A 1 167 ? -7.863 5.661 -4.766 1.00 89.75 167 HIS A O 1
ATOM 1329 N N . THR A 1 168 ? -7.104 7.473 -3.703 1.00 88.62 168 THR A N 1
ATOM 1330 C CA . THR A 1 168 ? -8.005 7.365 -2.546 1.00 88.62 168 THR A CA 1
ATOM 1331 C C . THR A 1 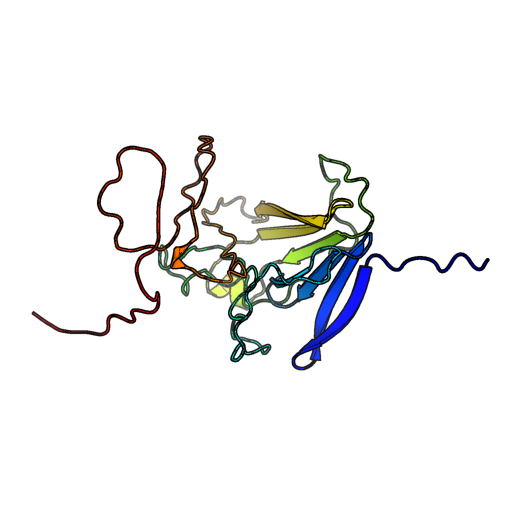168 ? -9.489 7.440 -2.919 1.00 88.62 168 THR A C 1
ATOM 1333 O O . THR A 1 168 ? -9.935 8.394 -3.552 1.00 88.62 168 THR A O 1
ATOM 1336 N N . TYR A 1 169 ? -10.267 6.458 -2.463 1.00 89.00 169 TYR A N 1
ATOM 1337 C CA . TYR A 1 169 ? -11.726 6.424 -2.552 1.00 89.00 169 TYR A CA 1
ATOM 1338 C C . TYR A 1 169 ? -12.315 6.763 -1.183 1.00 89.00 169 TYR A C 1
ATOM 1340 O O . TYR A 1 169 ? -12.315 5.922 -0.285 1.00 89.00 169 TYR A O 1
ATOM 1348 N N . PHE A 1 170 ? -12.822 7.982 -1.017 1.00 87.06 170 PHE A N 1
ATOM 1349 C CA . PHE A 1 170 ? -13.500 8.389 0.214 1.00 87.06 170 PHE A CA 1
ATOM 1350 C C . PHE A 1 170 ? -14.944 7.886 0.252 1.00 87.06 170 PHE A C 1
ATOM 1352 O O . PHE A 1 170 ? -15.638 7.866 -0.766 1.00 87.06 170 PHE A O 1
ATOM 1359 N N . SER A 1 171 ? -15.389 7.488 1.441 1.00 84.56 171 SER A N 1
ATOM 1360 C CA . SER A 1 171 ? -16.794 7.211 1.720 1.00 84.56 171 SER A CA 1
ATOM 1361 C C . SER A 1 171 ? -17.553 8.532 1.803 1.00 84.56 171 SER A C 1
ATOM 1363 O O . SER A 1 171 ? -17.154 9.442 2.528 1.00 84.56 171 SER A O 1
ATOM 1365 N N . VAL A 1 172 ? -18.625 8.661 1.024 1.00 81.00 172 VAL A N 1
ATOM 1366 C CA . VAL A 1 172 ? -19.418 9.889 0.914 1.00 81.00 172 VAL A CA 1
ATOM 1367 C C . VAL A 1 172 ? -20.896 9.532 0.881 1.00 81.00 172 VAL A C 1
ATOM 1369 O O . VAL A 1 172 ? -21.308 8.651 0.129 1.00 81.00 172 VAL A O 1
ATOM 1372 N N . SER A 1 173 ? -21.702 10.209 1.700 1.00 71.38 173 SER A N 1
ATOM 1373 C CA . SER A 1 173 ? -23.140 9.921 1.799 1.00 71.38 173 SER A CA 1
ATOM 1374 C C . SER A 1 173 ? -23.911 10.391 0.563 1.00 71.38 173 SER A C 1
ATOM 1376 O O . SER A 1 173 ? -24.861 9.740 0.140 1.00 71.38 173 SER A O 1
ATOM 1378 N N . ASP A 1 174 ? -23.494 11.513 -0.032 1.00 67.75 174 ASP A N 1
ATOM 1379 C CA . ASP A 1 174 ? -24.053 12.040 -1.278 1.00 67.75 174 ASP A CA 1
ATOM 1380 C C . ASP A 1 174 ? -22.968 12.775 -2.075 1.00 67.75 174 ASP A C 1
ATOM 1382 O O . ASP A 1 174 ? -22.437 13.798 -1.638 1.00 67.75 174 ASP A O 1
ATOM 1386 N N . ILE A 1 175 ? -22.658 12.270 -3.271 1.00 67.56 175 ILE A N 1
ATOM 1387 C CA . ILE A 1 175 ? -21.633 12.846 -4.153 1.00 67.56 175 ILE A CA 1
ATOM 1388 C C . ILE A 1 175 ? -21.957 14.284 -4.586 1.00 67.56 175 ILE A C 1
ATOM 1390 O O . ILE A 1 175 ? -21.055 15.063 -4.884 1.00 67.56 175 ILE A O 1
ATOM 1394 N N . ARG A 1 176 ? -23.240 14.665 -4.585 1.00 56.69 176 ARG A N 1
ATOM 1395 C CA . ARG A 1 176 ? -23.712 15.991 -5.017 1.00 56.69 176 ARG A CA 1
ATOM 1396 C C . ARG A 1 176 ? -23.404 17.094 -4.007 1.00 56.69 176 ARG A C 1
ATOM 1398 O O . ARG A 1 176 ? -23.487 18.268 -4.355 1.00 56.69 176 ARG A O 1
ATOM 1405 N N . LEU A 1 177 ? -23.082 16.723 -2.767 1.00 51.31 177 LEU A N 1
ATOM 1406 C CA . LEU A 1 177 ? -22.828 17.649 -1.661 1.00 51.31 177 LEU A CA 1
ATOM 1407 C C . LEU A 1 177 ? -21.333 17.823 -1.363 1.00 51.31 177 LEU A C 1
ATOM 1409 O O . LEU A 1 177 ? -20.969 18.521 -0.418 1.00 51.31 177 LEU A O 1
ATOM 1413 N N . ILE A 1 178 ? -20.458 17.206 -2.161 1.00 53.75 178 ILE A N 1
ATOM 1414 C CA . ILE A 1 178 ? -19.013 17.294 -1.962 1.00 53.75 178 ILE A CA 1
ATOM 1415 C C . ILE A 1 178 ? -18.492 18.605 -2.545 1.00 53.75 178 ILE A C 1
ATOM 1417 O O . ILE A 1 178 ? -18.631 18.871 -3.740 1.00 53.75 178 ILE A O 1
ATOM 1421 N N . VAL A 1 179 ? -17.809 19.375 -1.700 1.00 49.28 179 VAL A N 1
ATOM 1422 C CA . VAL A 1 179 ? -16.932 20.474 -2.105 1.00 49.28 179 VAL A CA 1
ATOM 1423 C C . VAL A 1 179 ? -15.503 20.037 -1.817 1.00 49.28 179 VAL A C 1
ATOM 1425 O O . VAL A 1 179 ? -15.119 19.867 -0.661 1.00 49.28 179 VAL A O 1
ATOM 1428 N N . MET A 1 180 ? -14.711 19.827 -2.867 1.00 47.06 180 MET A N 1
ATOM 1429 C CA . MET A 1 180 ? -13.292 19.525 -2.701 1.00 47.06 180 MET A CA 1
ATOM 1430 C C . MET A 1 180 ? -12.537 20.822 -2.407 1.00 47.06 180 MET A C 1
ATOM 1432 O O . MET A 1 180 ? -12.492 21.723 -3.243 1.00 47.06 180 MET A O 1
ATOM 1436 N N . VAL A 1 181 ? -11.939 20.917 -1.220 1.00 39.34 181 VAL A N 1
ATOM 1437 C CA . VAL A 1 181 ? -11.034 22.014 -0.865 1.00 39.34 181 VAL A CA 1
ATOM 1438 C C . VAL A 1 181 ? -9.611 21.555 -1.166 1.00 39.34 181 VAL A C 1
ATOM 1440 O O . VAL A 1 181 ? -9.041 20.762 -0.422 1.00 39.34 181 VAL A O 1
ATOM 1443 N N . CYS A 1 182 ? -9.033 22.035 -2.267 1.00 42.56 182 CYS A N 1
ATOM 1444 C CA . CYS A 1 182 ? -7.603 21.892 -2.525 1.00 42.56 182 CYS A CA 1
ATOM 1445 C C . CYS A 1 182 ? -6.860 23.078 -1.895 1.00 42.56 182 CYS A C 1
ATOM 1447 O O . CYS A 1 182 ? -6.937 24.182 -2.440 1.00 42.56 182 CYS A O 1
ATOM 1449 N N . PRO A 1 183 ? -6.095 22.906 -0.804 1.00 31.66 183 PRO A N 1
ATOM 1450 C CA . PRO A 1 183 ? -5.041 23.856 -0.497 1.00 31.66 183 PRO A CA 1
ATOM 1451 C C . PRO A 1 183 ? -3.956 23.706 -1.573 1.00 31.66 183 PRO A C 1
ATOM 1453 O O . PRO A 1 183 ? -3.137 22.790 -1.541 1.00 31.66 183 PRO A O 1
ATOM 1456 N N . LEU A 1 184 ? -3.991 24.587 -2.574 1.00 34.72 184 LEU A N 1
ATOM 1457 C CA . LEU A 1 184 ? -2.898 24.802 -3.520 1.00 34.72 184 LEU A CA 1
ATOM 1458 C C . LEU A 1 184 ? -1.636 25.167 -2.729 1.00 34.72 184 LEU A C 1
ATOM 1460 O O . LEU A 1 184 ? -1.492 26.301 -2.279 1.00 34.72 184 LEU A O 1
ATOM 1464 N N . ILE A 1 185 ? -0.707 24.224 -2.582 1.00 28.77 185 ILE A N 1
ATOM 1465 C CA . ILE A 1 185 ? 0.689 24.535 -2.277 1.00 28.77 185 ILE A CA 1
ATOM 1466 C C . ILE A 1 185 ? 1.525 23.942 -3.405 1.00 28.77 185 ILE A C 1
ATOM 1468 O O . ILE A 1 185 ? 1.624 22.727 -3.566 1.00 28.77 185 ILE A O 1
ATOM 1472 N N . PHE A 1 186 ? 2.081 24.846 -4.210 1.00 29.78 186 PHE A N 1
ATOM 1473 C CA . PHE A 1 186 ? 3.038 24.580 -5.274 1.00 29.78 186 PHE A CA 1
ATOM 1474 C C . PHE A 1 186 ? 4.261 23.835 -4.721 1.00 29.78 186 PHE A C 1
ATOM 1476 O O . PHE A 1 186 ? 5.177 24.430 -4.164 1.00 29.78 186 PHE A O 1
ATOM 1483 N N . LEU A 1 187 ? 4.293 22.528 -4.931 1.00 24.97 187 LEU A N 1
ATOM 1484 C CA . LEU A 1 187 ? 5.503 21.733 -5.091 1.00 24.97 187 LEU A CA 1
ATOM 1485 C C . LEU A 1 187 ? 5.227 20.870 -6.318 1.00 24.97 187 LEU A C 1
ATOM 1487 O O . LEU A 1 187 ? 4.167 20.259 -6.375 1.00 24.97 187 LEU A O 1
ATOM 1491 N N . ASN A 1 188 ? 6.122 20.897 -7.308 1.00 25.91 188 ASN A N 1
ATOM 1492 C CA . ASN A 1 188 ? 5.971 20.284 -8.635 1.00 25.91 188 ASN A CA 1
ATOM 1493 C C . ASN A 1 188 ? 5.612 18.786 -8.587 1.00 25.91 188 ASN A C 1
ATOM 1495 O O . ASN A 1 188 ? 6.458 17.919 -8.788 1.00 25.91 188 ASN A O 1
ATOM 1499 N N . TYR A 1 189 ? 4.337 18.502 -8.361 1.00 32.47 189 TYR A N 1
ATOM 1500 C CA . TYR A 1 189 ? 3.699 17.211 -8.497 1.00 32.47 189 TYR A CA 1
ATOM 1501 C C . TYR A 1 189 ? 2.367 17.487 -9.184 1.00 32.47 189 TYR A C 1
ATOM 1503 O O . TYR A 1 189 ? 1.467 18.089 -8.597 1.00 32.47 189 TYR A O 1
ATOM 1511 N N . GLU A 1 190 ? 2.241 17.081 -10.446 1.00 25.12 190 GLU A N 1
ATOM 1512 C CA . GLU A 1 190 ? 0.924 16.958 -11.059 1.00 25.12 190 GLU A CA 1
ATOM 1513 C C . GLU A 1 190 ? 0.155 15.874 -10.300 1.00 25.12 190 GLU A C 1
ATOM 1515 O O . GLU A 1 190 ? 0.303 14.675 -10.549 1.00 25.12 190 GLU A O 1
ATOM 1520 N N . VAL A 1 191 ? -0.669 16.291 -9.343 1.00 31.06 191 VAL A N 1
ATOM 1521 C CA . VAL A 1 191 ? -1.724 15.441 -8.799 1.00 31.06 191 VAL A CA 1
ATOM 1522 C C . VAL A 1 191 ? -2.832 15.410 -9.850 1.00 31.06 191 VAL A C 1
ATOM 1524 O O . VAL A 1 191 ? -3.778 16.194 -9.819 1.00 31.06 191 VAL A O 1
ATOM 1527 N N . ASN A 1 192 ? -2.663 14.538 -10.843 1.00 30.33 192 ASN A N 1
ATOM 1528 C CA . ASN A 1 192 ? -3.655 14.313 -11.884 1.00 30.33 192 ASN A CA 1
ATOM 1529 C C . ASN A 1 192 ? -4.843 13.551 -11.281 1.00 30.33 192 ASN A C 1
ATOM 1531 O O . ASN A 1 192 ? -4.803 12.335 -11.117 1.00 30.33 192 ASN A O 1
ATOM 1535 N N . PHE A 1 193 ? -5.913 14.267 -10.937 1.00 32.56 193 PHE A N 1
ATOM 1536 C CA . PHE A 1 193 ? -7.211 13.653 -10.676 1.00 32.56 193 PHE A CA 1
ATOM 1537 C C . PHE A 1 193 ? -7.919 13.415 -12.016 1.00 32.56 193 PHE A C 1
ATOM 1539 O O . PHE A 1 193 ? -8.120 14.344 -12.797 1.00 32.56 193 PHE A O 1
ATOM 1546 N N . LEU A 1 194 ? -8.286 12.163 -12.297 1.00 30.89 194 LEU A N 1
ATOM 1547 C CA . LEU A 1 194 ? -9.056 11.781 -13.483 1.00 30.89 194 LEU A CA 1
ATOM 1548 C C . LEU A 1 194 ? -10.499 12.299 -13.363 1.00 30.89 194 LEU A C 1
ATOM 1550 O O . LEU A 1 194 ? -11.371 11.601 -12.857 1.00 30.89 194 LEU A O 1
ATOM 1554 N N . PHE A 1 195 ? -10.756 13.510 -13.858 1.00 31.30 195 PHE A N 1
ATOM 1555 C CA . PHE A 1 195 ? -12.105 14.009 -14.135 1.00 31.30 195 PHE A CA 1
ATOM 1556 C C . PHE A 1 195 ? -12.116 14.629 -15.548 1.00 31.30 195 PHE A C 1
ATOM 1558 O O . PHE A 1 195 ? -11.658 15.759 -15.713 1.00 31.30 195 PHE A O 1
ATOM 1565 N N . PRO A 1 196 ? -12.592 13.915 -16.592 1.00 27.09 196 PRO A N 1
ATOM 1566 C CA . PRO A 1 196 ? -12.400 14.311 -17.993 1.00 27.09 196 PRO A CA 1
ATOM 1567 C C . PRO A 1 196 ? -13.234 15.511 -18.473 1.00 27.09 196 PRO A C 1
ATOM 1569 O O . PRO A 1 196 ? -13.170 15.860 -19.648 1.00 27.09 196 PRO A O 1
ATOM 1572 N N . SER A 1 197 ? -14.010 16.175 -17.614 1.00 29.52 197 SER A N 1
ATOM 1573 C CA . SER A 1 197 ? -14.797 17.344 -18.020 1.00 29.52 197 SER A CA 1
ATOM 1574 C C . SER A 1 197 ? -14.772 18.440 -16.960 1.00 29.52 197 SER A C 1
ATOM 1576 O O . SER A 1 197 ? -15.750 18.677 -16.251 1.00 29.52 197 SER A O 1
ATOM 1578 N N . LEU A 1 198 ? -13.647 19.141 -16.852 1.00 34.75 198 LEU A N 1
ATOM 1579 C CA . LEU A 1 198 ? -13.619 20.442 -16.192 1.00 34.75 198 LEU A CA 1
ATOM 1580 C C . LEU A 1 198 ? -13.795 21.532 -17.251 1.00 34.75 198 LEU A C 1
ATOM 1582 O O . LEU A 1 198 ? -12.862 21.903 -17.959 1.00 34.75 198 LEU A O 1
ATOM 1586 N N . SER A 1 199 ? -15.003 22.083 -17.347 1.00 27.47 199 SER A N 1
ATOM 1587 C CA . SER A 1 199 ? -15.183 23.431 -17.886 1.00 27.47 199 SER A CA 1
ATOM 1588 C C . SER A 1 199 ? -14.493 24.418 -16.938 1.00 27.47 199 SER A C 1
ATOM 1590 O O . SER A 1 199 ? -14.769 24.410 -15.738 1.00 27.47 199 SER A O 1
ATOM 1592 N N . LYS A 1 200 ? -13.564 25.221 -17.482 1.00 28.22 200 LYS A N 1
ATOM 1593 C CA . LYS A 1 200 ? -12.735 26.224 -16.783 1.00 28.22 200 LYS A CA 1
ATOM 1594 C C . LYS A 1 200 ? -13.473 26.897 -15.619 1.00 28.22 200 LYS A C 1
ATOM 1596 O O . LYS A 1 200 ? -14.510 27.520 -15.827 1.00 28.22 200 LYS A O 1
ATOM 1601 N N . CYS A 1 201 ? -12.893 26.828 -14.421 1.00 34.22 201 CYS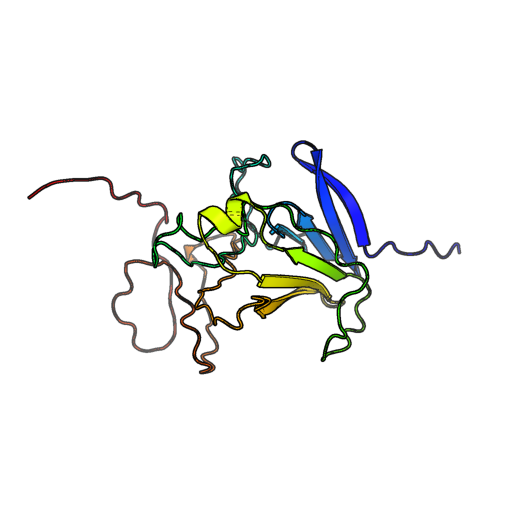 A N 1
ATOM 1602 C CA . CYS A 1 201 ? -13.443 27.438 -13.216 1.00 34.22 201 CYS A CA 1
ATOM 1603 C C . CYS A 1 201 ? -12.579 28.632 -12.775 1.00 34.22 201 CYS A C 1
ATOM 1605 O O . CYS A 1 201 ? -11.398 28.481 -12.467 1.00 34.22 201 CYS A O 1
ATOM 1607 N N . HIS A 1 202 ? -13.176 29.825 -12.773 1.00 29.44 202 HIS A N 1
ATOM 1608 C CA . HIS A 1 202 ? -12.732 30.960 -11.965 1.00 29.44 202 HIS A CA 1
ATOM 1609 C C . HIS A 1 202 ? -13.231 30.703 -10.536 1.00 29.44 202 HIS A C 1
ATOM 1611 O O . HIS A 1 202 ? -14.388 30.331 -10.367 1.00 29.44 202 HIS A O 1
ATOM 1617 N N . GLN A 1 203 ? -12.388 30.922 -9.525 1.00 28.31 203 GLN A N 1
ATOM 1618 C CA . GLN A 1 203 ? -12.719 30.750 -8.101 1.00 28.31 203 GLN A CA 1
ATOM 1619 C C . GLN A 1 203 ? -12.827 29.287 -7.601 1.00 28.31 203 GLN A C 1
ATOM 1621 O O . GLN A 1 203 ? -13.876 28.846 -7.159 1.00 28.31 203 GLN A O 1
ATOM 1626 N N . GLY A 1 204 ? -11.715 28.542 -7.608 1.00 31.06 204 GLY A N 1
ATOM 1627 C CA . GLY A 1 204 ? -11.311 27.631 -6.512 1.00 31.06 204 GLY A CA 1
ATOM 1628 C C . GLY A 1 204 ? -12.246 26.529 -5.972 1.00 31.06 204 GLY A C 1
ATOM 1629 O O . GLY A 1 204 ? -11.885 25.926 -4.966 1.00 31.06 204 GLY A O 1
ATOM 1630 N N . TYR A 1 205 ? -13.390 26.226 -6.587 1.00 28.66 205 TYR A N 1
ATOM 1631 C CA . TYR A 1 205 ? -14.331 25.202 -6.118 1.00 28.66 205 TYR A CA 1
ATOM 1632 C C . TYR A 1 205 ? -14.740 24.270 -7.264 1.00 28.66 205 TYR A C 1
ATOM 1634 O O . TYR A 1 205 ? -15.115 24.728 -8.342 1.00 28.66 205 TYR A O 1
ATOM 1642 N N . VAL A 1 206 ? -14.709 22.955 -7.027 1.00 35.91 206 VAL A N 1
ATOM 1643 C CA . VAL A 1 206 ? -15.224 21.939 -7.961 1.00 35.91 206 VAL A CA 1
ATOM 1644 C C . VAL A 1 206 ? -16.378 21.201 -7.286 1.00 35.91 206 VAL A C 1
ATOM 1646 O O . VAL A 1 206 ? -16.204 20.655 -6.197 1.00 35.91 206 VAL A O 1
ATOM 1649 N N . GLY A 1 207 ? -17.550 21.204 -7.925 1.00 29.12 207 GLY A N 1
ATOM 1650 C CA . GLY A 1 207 ? -18.727 20.437 -7.510 1.00 29.12 207 GLY A CA 1
ATOM 1651 C C . GLY A 1 207 ? -19.079 19.362 -8.540 1.00 29.12 207 GLY A C 1
ATOM 1652 O O . GLY A 1 207 ? -18.864 19.554 -9.737 1.00 29.12 207 GLY A O 1
ATOM 1653 N N . PHE A 1 208 ? -19.636 18.238 -8.084 1.00 35.38 208 PHE A N 1
ATOM 1654 C CA . PHE A 1 208 ? -19.985 17.096 -8.934 1.00 35.38 208 PHE A CA 1
ATOM 1655 C C . PHE A 1 208 ? -21.485 17.087 -9.263 1.00 35.38 208 PHE A C 1
ATOM 1657 O O . PHE A 1 208 ? -22.332 17.139 -8.370 1.00 35.38 208 PHE A O 1
ATOM 1664 N N . ARG A 1 209 ? -21.836 16.991 -10.552 1.00 30.91 209 ARG A N 1
ATOM 1665 C CA . ARG A 1 209 ? -23.213 16.757 -11.015 1.00 30.91 209 ARG A CA 1
ATOM 1666 C C . ARG A 1 209 ? -23.245 15.489 -11.875 1.00 30.91 209 ARG A C 1
ATOM 1668 O O . ARG A 1 209 ? -22.812 15.520 -13.018 1.00 30.91 209 ARG A O 1
ATOM 1675 N N . ASN A 1 210 ? -23.838 14.434 -11.313 1.00 27.77 210 ASN A N 1
ATOM 1676 C CA . ASN A 1 210 ? -24.215 13.146 -11.925 1.00 27.77 210 ASN A CA 1
ATOM 1677 C C . ASN A 1 210 ? -23.147 12.034 -11.960 1.00 27.77 210 ASN A C 1
ATOM 1679 O O . ASN A 1 210 ? -21.949 12.284 -11.886 1.00 27.77 210 ASN A O 1
ATOM 1683 N N . GLY A 1 211 ? -23.651 10.789 -11.964 1.00 30.86 211 GLY A N 1
ATOM 1684 C CA . GLY A 1 211 ? -22.925 9.547 -11.685 1.00 30.86 211 GLY A CA 1
ATOM 1685 C C . GLY A 1 211 ? -21.692 9.328 -12.558 1.00 30.86 211 GLY A C 1
ATOM 1686 O O . GLY A 1 211 ? -21.779 9.332 -13.781 1.00 30.86 211 GLY A O 1
ATOM 1687 N N . LEU A 1 212 ? -20.555 9.118 -11.895 1.00 34.47 212 LEU A N 1
ATOM 1688 C CA . LEU A 1 212 ? -19.276 8.785 -12.508 1.00 34.47 212 LEU A CA 1
ATOM 1689 C C . LEU A 1 212 ? -19.143 7.269 -12.666 1.00 34.47 212 LEU A C 1
ATOM 1691 O O . LEU A 1 212 ? -18.711 6.577 -11.753 1.00 34.47 212 LEU A O 1
ATOM 1695 N N . ASP A 1 213 ? -19.533 6.798 -13.842 1.00 29.19 213 ASP A N 1
ATOM 1696 C CA . ASP A 1 213 ? -18.976 5.643 -14.543 1.00 29.19 213 ASP A CA 1
ATOM 1697 C C . ASP A 1 213 ? -19.353 5.875 -16.012 1.00 29.19 213 ASP A C 1
ATOM 1699 O O . ASP A 1 213 ? -20.481 5.582 -16.402 1.00 29.19 213 ASP A O 1
ATOM 1703 N N . ASP A 1 214 ? -18.457 6.446 -16.822 1.00 25.97 214 ASP A N 1
ATOM 1704 C CA . ASP A 1 214 ? -18.653 6.439 -18.275 1.00 25.97 214 ASP A CA 1
ATOM 1705 C C . ASP A 1 214 ? -17.477 5.747 -18.963 1.00 25.97 214 ASP A C 1
ATOM 1707 O O . ASP A 1 214 ? -16.412 6.307 -19.232 1.00 25.97 214 ASP A O 1
ATOM 1711 N N . LEU A 1 215 ? -17.689 4.450 -19.179 1.00 27.64 215 LEU A N 1
ATOM 1712 C CA . LEU A 1 215 ? -17.005 3.649 -20.178 1.00 27.64 215 LEU A CA 1
ATOM 1713 C C . LEU A 1 215 ? -17.435 4.151 -21.564 1.00 27.64 215 LEU A C 1
ATOM 1715 O O . LEU A 1 215 ? -18.396 3.648 -22.139 1.00 27.64 215 LEU A O 1
ATOM 1719 N N . GLY A 1 216 ? -16.683 5.082 -22.143 1.00 25.09 216 GLY A N 1
ATOM 1720 C CA . GLY A 1 216 ? -16.801 5.396 -23.564 1.00 25.09 216 GLY A CA 1
ATOM 1721 C C . GLY A 1 216 ? -16.121 4.327 -24.423 1.00 25.09 216 GLY A C 1
ATOM 1722 O O . GLY A 1 216 ? -14.928 4.426 -24.704 1.00 25.09 216 GLY A O 1
ATOM 1723 N N . LYS A 1 217 ? -16.866 3.298 -24.845 1.00 25.08 217 LYS A N 1
ATOM 1724 C CA . LYS A 1 217 ? -16.510 2.464 -26.005 1.00 25.08 217 LYS A CA 1
ATOM 1725 C C . LYS A 1 217 ? -16.961 3.156 -27.300 1.00 25.08 217 LYS A C 1
ATOM 1727 O O . LYS A 1 217 ? -18.137 3.457 -27.437 1.00 25.08 217 LYS A O 1
ATOM 1732 N N . ASP A 1 218 ? -16.009 3.278 -28.224 1.00 25.45 218 ASP A N 1
ATOM 1733 C CA . ASP A 1 218 ? -16.095 3.084 -29.685 1.00 25.45 218 ASP A CA 1
ATOM 1734 C C . ASP A 1 218 ? -17.089 3.915 -30.535 1.00 25.45 218 ASP A C 1
ATOM 1736 O O . ASP A 1 218 ? -18.305 3.791 -30.424 1.00 25.45 218 ASP A O 1
ATOM 1740 N N . SER A 1 219 ? -16.565 4.683 -31.497 1.00 23.28 219 SER A N 1
ATOM 1741 C CA . SER A 1 219 ? -16.917 4.506 -32.919 1.00 23.28 219 SER A CA 1
ATOM 1742 C C . SER A 1 219 ? -16.103 5.418 -33.846 1.00 23.28 219 SER A C 1
ATOM 1744 O O . SER A 1 219 ? -15.911 6.609 -33.618 1.00 23.28 219 SER A O 1
ATOM 1746 N N . SER A 1 220 ? -15.647 4.795 -34.926 1.00 26.78 220 SER A N 1
ATOM 1747 C CA . SER A 1 220 ? -15.070 5.344 -36.151 1.00 26.78 220 SER A CA 1
ATOM 1748 C C . SER A 1 220 ? -15.725 6.619 -36.699 1.00 26.78 220 SER A C 1
ATOM 1750 O O . SER A 1 220 ? -16.941 6.640 -36.910 1.00 26.78 220 SER A O 1
ATOM 1752 N N . ARG A 1 221 ? -14.881 7.572 -37.110 1.00 30.73 221 ARG A N 1
ATOM 1753 C CA . ARG A 1 221 ? -14.872 8.203 -38.442 1.00 30.73 221 ARG A CA 1
ATOM 1754 C C . ARG A 1 221 ? -13.490 8.765 -38.747 1.00 30.73 221 ARG A C 1
ATOM 1756 O O . ARG A 1 221 ? -12.864 9.291 -37.804 1.00 30.73 221 ARG A O 1
#

Secondary structure (DSSP, 8-state):
-------SEEEEE-GGG-EEEEEEETTEEEEEETBTTEEEEEE-TT--B-B-B-TT----TTSPPSBSB-EEBS--TTSSSSSTTBSGGGSBPEE-SSPPPPSS----SEEEEEEE---HHHHHHS---EEEEEEEEE-TTS-EEEEEEEEE--TT--------EE---B--S-GGG-EE-------S-------S-----SSS-EE--S-----------

Nearest PDB structures (foldseek):
  2htb-assembly3_C  TM=7.452E-01  e=3.374E-11  Salmonella enterica subsp. enterica serovar Typhimurium
  1jov-assembly1_A  TM=7.832E-01  e=7.457E-09  Haemophilus influenzae
  3k25-assembly2_B  TM=7.156E-01  e=9.660E-07  Synechocystis sp. PCC 6803
  3dcd-assembly2_B  TM=7.443E-01  e=7.767E-06  Lactobacillus acidophilus
  1eq6-assembly1_A  TM=2.534E-01  e=1.298E+00  Saccharomyces cerevisiae